Protein AF-Q20245-F1 (afdb_monomer)

InterPro domains:
  IPR002542 T20D4.11-like domain [PF01579] (23-177)

Radius of gyration: 25.66 Å; Cα contacts (8 Å, |Δi|>4): 339; chains: 1; bounding box: 83×61×71 Å

Organism: Caenorhabditis elegans (NCBI:txid6239)

Sequence (343 aa):
MLVYCFIFLLLNSKVNGSSLQNETETIGKCDLLVGQLLSVLTSASDLQGEVNIDSFEKVSSKYTAVTECYGTLKSASAKRLKQLYNWRWEKHYFYAFKMVECFGKIINDQFSGNDSKCDYDITTNNLTKKRETLVSGKLCILSIAKEMCHSAAYSYLKIHYNLLSDTLSIKPENDNCESLHSELIREQCELVEAKIMNFSRKTDDESLSANNTISAESGHLCEVLQQCREDECNFINPEREFEICGVFPSNDTETSGNSTIIELYGALRSPIQVNSEVGTCASIVDEFAFIVSENTISSSPAYEYTLEICKNAVDCYNSLGNETAEEMAKSYLAICDRYQPTG

Secondary structure (DSSP, 8-state):
--------------------SS---SS-TTHHHHHHHHHHHHHHTT--SS--HHHHHHHHHHHHHHHHHHHH--SHHHHHHHHHHHHHHHHHHHHHTTHHHHHHHHHHHHTTGGG-S--S------HHHHHHHHHHTHHHHHHHHHHHS-HHHHHHHHHHHHHHHHHHHSPPTT-TT-SHHHHHHHHHHHHHHHHHHHHHHHHHH---S-HHHHHHHHHHHHHHHHHHHTSTT----HHHHHHHH--PPPS-----TT--HHHHHHHHSPPP---TTT-TTHHHHHHHHHHHHHTTS--HHHHHHHHHHHHHHHHHHHHT-SHHHHHHHHHHHHHHGGGS---

pLDDT: mean 79.62, std 19.1, range [30.23, 98.56]

Foldseek 3Di:
DDDDDDDDDDDDDDDDDDDPDPQAFQAAQLLVLLLQLLLLLLVCLVDPDQQPVVSLVSNVVSLVSSLVLLVVDDDPLSVVSSVLSVQLNVLLVCVNLVNLVLLLQLLVLCVPVVSRQFPQDCLDLQLVSNLVSLVVRVVSSLVSCVVPHDPSNSVCCVVCVVVVSCLQRPDDPPPLCSHPNLVSNQSSLVSLLVSLVVLVVVVVVDPDDPPPVSVVSLQVSLVSNVVSVVDPSHDDDQVSSCVRNVDHDDPDDDPDPDDDNLRSSVVSDDARDDDSNCHPLNRLSSSLVSLSSVVVDPDPVSLVVNLVSLVVSLVSLVVSPDPVSPVSSVSSVVSSVSSDPPD

Nearest PDB structures (foldseek):
  6fel-assembly2_D  TM=2.329E-01  e=3.279E-01  Homo sapiens
  6y40-assembly1_A-2  TM=1.950E-01  e=1.840E+00  Homo sapiens
  4dyu-assembly1_K  TM=2.157E-01  e=7.688E+00  Yersinia pestis KIM10+

Structure (mmCIF, N/CA/C/O backbone):
data_AF-Q20245-F1
#
_entry.id   AF-Q20245-F1
#
loop_
_atom_site.group_PDB
_atom_site.id
_atom_site.type_symbol
_atom_site.label_atom_id
_atom_site.label_alt_id
_atom_site.label_comp_id
_atom_site.label_asym_id
_atom_site.label_entity_id
_atom_site.label_seq_id
_atom_site.pdbx_PDB_ins_code
_atom_site.Cartn_x
_atom_site.Cartn_y
_atom_site.Cartn_z
_atom_site.occupancy
_atom_site.B_iso_or_equiv
_atom_site.auth_seq_id
_atom_site.auth_comp_id
_atom_site.auth_asym_id
_atom_site.auth_atom_id
_atom_site.pdbx_PDB_model_num
ATOM 1 N N . MET A 1 1 ? -49.667 -41.955 32.687 1.00 36.75 1 MET A N 1
ATOM 2 C CA . MET A 1 1 ? -48.401 -41.643 31.988 1.00 36.75 1 MET A CA 1
ATOM 3 C C . MET A 1 1 ? -48.592 -40.273 31.355 1.00 36.75 1 MET A C 1
ATOM 5 O O . MET A 1 1 ? -49.374 -40.187 30.425 1.00 36.75 1 MET A O 1
ATOM 9 N N . LEU A 1 2 ? -48.311 -39.196 32.104 1.00 36.12 2 LEU A N 1
ATOM 10 C CA . LEU A 1 2 ? -47.051 -38.412 32.082 1.00 36.12 2 LEU A CA 1
ATOM 11 C C . LEU A 1 2 ? -46.881 -37.748 30.693 1.00 36.12 2 LEU A C 1
ATOM 13 O O . LEU A 1 2 ? -46.827 -38.480 29.720 1.00 36.12 2 LEU A O 1
ATOM 17 N N . VAL A 1 3 ? -46.790 -36.427 30.489 1.00 39.69 3 VAL A N 1
ATOM 18 C CA . VAL A 1 3 ? -46.276 -35.341 31.341 1.00 39.69 3 VAL A CA 1
ATOM 19 C C . VAL A 1 3 ? -46.552 -33.983 30.638 1.00 39.69 3 VAL A C 1
ATOM 21 O O . VAL A 1 3 ? -46.286 -33.865 29.451 1.00 39.69 3 VAL A O 1
ATOM 24 N N . TYR A 1 4 ? -47.067 -33.012 31.415 1.00 36.53 4 TYR A N 1
ATOM 25 C CA . TYR A 1 4 ? -46.883 -31.537 31.377 1.00 36.53 4 TYR A CA 1
ATOM 26 C C . TYR A 1 4 ? -47.448 -30.698 30.196 1.00 36.53 4 TYR A C 1
ATOM 28 O O . TYR A 1 4 ? -47.049 -30.899 29.059 1.00 36.53 4 TYR A O 1
ATOM 36 N N . CYS A 1 5 ? -48.420 -29.767 30.334 1.00 41.69 5 CYS A N 1
ATOM 37 C CA . CYS A 1 5 ? -48.616 -28.608 31.254 1.00 41.69 5 CYS A CA 1
ATOM 38 C C . CYS A 1 5 ? -47.461 -27.585 31.189 1.00 41.69 5 CYS A C 1
ATOM 40 O O . CYS A 1 5 ? -46.321 -27.986 31.338 1.00 41.69 5 CYS A O 1
ATOM 42 N N . PHE A 1 6 ? -47.614 -26.262 31.070 1.00 39.12 6 PHE A N 1
ATOM 43 C CA . PHE A 1 6 ? -48.750 -25.336 31.115 1.00 39.12 6 PHE A CA 1
ATOM 44 C C . PHE A 1 6 ? -48.241 -23.975 30.575 1.00 39.12 6 PHE A C 1
ATOM 46 O O . PHE A 1 6 ? -47.090 -23.610 30.800 1.00 39.12 6 PHE A O 1
ATOM 53 N N . ILE A 1 7 ? -49.111 -23.214 29.915 1.00 39.94 7 ILE A N 1
ATOM 54 C CA . ILE A 1 7 ? -48.958 -21.784 29.600 1.00 39.94 7 ILE A CA 1
ATOM 55 C C . ILE A 1 7 ? -49.273 -20.970 30.868 1.00 39.94 7 ILE A C 1
ATOM 57 O O . ILE A 1 7 ? -50.362 -21.134 31.401 1.00 39.94 7 ILE A O 1
ATOM 61 N N . PHE A 1 8 ? -48.400 -20.063 31.319 1.00 40.06 8 PHE A N 1
ATOM 62 C CA . PHE A 1 8 ? -48.739 -18.949 32.232 1.00 40.06 8 PHE A CA 1
ATOM 63 C C . PHE A 1 8 ? -47.779 -17.783 31.924 1.00 40.06 8 PHE A C 1
ATOM 65 O O . PHE A 1 8 ? -46.573 -17.917 32.080 1.00 40.06 8 PHE A O 1
ATOM 72 N N . LEU A 1 9 ? -48.227 -16.750 31.205 1.00 39.56 9 LEU A N 1
ATOM 73 C CA . LEU A 1 9 ? -48.860 -15.526 31.728 1.00 39.56 9 LEU A CA 1
ATOM 74 C C . LEU A 1 9 ? -47.900 -14.612 32.510 1.00 39.56 9 LEU A C 1
ATOM 76 O O . LEU A 1 9 ? -47.579 -14.851 33.668 1.00 39.56 9 LEU A O 1
ATOM 80 N N . LEU A 1 10 ? -47.524 -13.528 31.822 1.00 33.09 10 LEU A N 1
ATOM 81 C CA . LEU A 1 10 ? -47.349 -12.151 32.298 1.00 33.09 10 LEU A CA 1
ATOM 82 C C . LEU A 1 10 ? -47.694 -11.922 33.777 1.00 33.09 10 LEU A C 1
ATOM 84 O O . LEU A 1 10 ? -48.859 -12.061 34.133 1.00 33.09 10 LEU A O 1
ATOM 88 N N . LEU A 1 11 ? -46.743 -11.425 34.577 1.00 38.41 11 LEU A N 1
ATOM 89 C CA . LEU A 1 11 ? -47.012 -10.572 35.742 1.00 38.41 11 LEU A CA 1
ATOM 90 C C . LEU A 1 11 ? -45.741 -9.811 36.170 1.00 38.41 11 LEU A C 1
ATOM 92 O O . LEU A 1 11 ? -44.759 -10.386 36.619 1.00 38.41 11 LEU A O 1
ATOM 96 N N . ASN A 1 12 ? -45.820 -8.493 35.996 1.00 36.75 12 ASN A N 1
ATOM 97 C CA . ASN A 1 12 ? -45.100 -7.401 36.653 1.00 36.75 12 ASN A CA 1
ATOM 98 C C . ASN A 1 12 ? -44.078 -7.739 37.759 1.00 36.75 12 ASN A C 1
ATOM 100 O O . ASN A 1 12 ? -44.453 -8.146 38.857 1.00 36.75 12 ASN A O 1
ATOM 104 N N . SER A 1 13 ? -42.842 -7.279 37.563 1.00 39.38 13 SER A N 1
ATOM 105 C CA . SER A 1 13 ? -41.979 -6.807 38.651 1.00 39.38 13 SER A CA 1
ATOM 106 C C . SER A 1 13 ? -41.427 -5.420 38.310 1.00 39.38 13 SER A C 1
ATOM 108 O O . SER A 1 13 ? -40.468 -5.274 37.556 1.00 39.38 13 SER A O 1
ATOM 110 N N . LYS A 1 14 ? -42.063 -4.387 38.878 1.00 35.19 14 LYS A N 1
ATOM 111 C CA . LYS A 1 14 ? -41.479 -3.054 39.068 1.00 35.19 14 LYS A CA 1
ATOM 112 C C . LYS A 1 14 ? -40.276 -3.189 40.004 1.00 35.19 14 LYS A C 1
ATOM 114 O O . LYS A 1 14 ? -40.463 -3.551 41.163 1.00 35.19 14 LYS A O 1
ATOM 119 N N . VAL A 1 15 ? -39.092 -2.812 39.537 1.00 42.22 15 VAL A N 1
ATOM 120 C CA . VAL A 1 15 ? -37.948 -2.460 40.386 1.00 42.22 15 VAL A CA 1
ATOM 121 C C . VAL A 1 15 ? -37.546 -1.034 40.016 1.00 42.22 15 VAL A C 1
ATOM 123 O O . VAL A 1 15 ? -37.009 -0.780 38.944 1.00 42.22 15 VAL A O 1
ATOM 126 N N . ASN A 1 16 ? -37.893 -0.091 40.895 1.00 34.00 16 ASN A N 1
ATOM 127 C CA . ASN A 1 16 ? -37.326 1.255 40.920 1.00 34.00 16 ASN A CA 1
ATOM 128 C C . ASN A 1 16 ? -35.920 1.157 41.523 1.00 34.00 16 ASN A C 1
ATOM 130 O O . ASN A 1 16 ? -35.782 0.643 42.631 1.00 34.00 16 ASN A O 1
ATOM 134 N N . GLY A 1 17 ? -34.911 1.691 40.837 1.00 33.25 17 GLY A N 1
ATOM 135 C CA . GLY A 1 17 ? -33.548 1.756 41.365 1.00 33.25 17 GLY A CA 1
ATOM 136 C C . GLY A 1 17 ? -32.534 2.258 40.342 1.00 33.25 17 GLY A C 1
ATOM 137 O O . GLY A 1 17 ? -31.829 1.467 39.741 1.00 33.25 17 GLY A O 1
ATOM 138 N N . SER A 1 18 ? -32.516 3.574 40.125 1.00 30.23 18 SER A N 1
ATOM 139 C CA . SER A 1 18 ? -31.313 4.399 39.900 1.00 30.23 18 SER A CA 1
ATOM 140 C C . SER A 1 18 ? -30.038 3.733 39.330 1.00 30.23 18 SER A C 1
ATOM 142 O O . SER A 1 18 ? -29.235 3.233 40.108 1.00 30.23 18 SER A O 1
ATOM 144 N N . SER A 1 19 ? -29.810 3.857 38.014 1.00 31.28 19 SER A N 1
ATOM 145 C CA . SER A 1 19 ? -28.568 4.360 37.364 1.00 31.28 19 SER A CA 1
ATOM 146 C C . SER A 1 19 ? -28.536 3.972 35.874 1.00 31.28 19 SER A C 1
ATOM 148 O O . SER A 1 19 ? -27.718 3.171 35.438 1.00 31.28 19 SER A O 1
ATOM 150 N N . LEU A 1 20 ? -29.450 4.517 35.070 1.00 33.00 20 LEU A N 1
ATOM 151 C CA . LEU A 1 20 ? -29.563 4.194 33.644 1.00 33.00 20 LEU A CA 1
ATOM 152 C C . LEU A 1 20 ? -29.057 5.365 32.782 1.00 33.00 20 LEU A C 1
ATOM 154 O O . LEU A 1 20 ? -29.854 5.974 32.081 1.00 33.00 20 LEU A O 1
ATOM 158 N N . GLN A 1 21 ? -27.776 5.751 32.903 1.00 34.47 21 GLN A N 1
ATOM 159 C CA . GLN A 1 21 ? -27.163 6.801 32.055 1.00 34.47 21 GLN A CA 1
ATOM 160 C C . GLN A 1 21 ? -25.646 6.652 31.762 1.00 34.47 21 GLN A C 1
ATOM 162 O O . GLN A 1 21 ? -25.072 7.597 31.242 1.00 34.47 21 GLN A O 1
ATOM 167 N N . ASN A 1 22 ? -24.983 5.509 32.014 1.00 33.88 22 ASN A N 1
ATOM 168 C CA . ASN A 1 22 ? -23.519 5.384 31.796 1.00 33.88 22 ASN A CA 1
ATOM 169 C C . ASN A 1 22 ? -23.037 4.129 31.024 1.00 33.88 22 ASN A C 1
ATOM 171 O O . ASN A 1 22 ? -21.850 3.825 31.057 1.00 33.88 22 ASN A O 1
ATOM 175 N N . GLU A 1 23 ? -23.907 3.418 30.299 1.00 41.50 23 GLU A N 1
ATOM 176 C CA . GLU A 1 23 ? -23.545 2.185 29.554 1.00 41.50 23 GLU A CA 1
ATOM 177 C C . GLU A 1 23 ? -23.498 2.346 28.020 1.00 41.50 23 GLU A C 1
ATOM 179 O O . GLU A 1 23 ? -23.392 1.370 27.284 1.00 41.50 23 GLU A O 1
ATOM 184 N N . THR A 1 24 ? -23.590 3.568 27.496 1.00 45.69 24 THR A N 1
ATOM 185 C CA . THR A 1 24 ? -23.945 3.783 26.085 1.00 45.69 24 THR A CA 1
ATOM 186 C C . THR A 1 24 ? -22.817 4.404 25.258 1.00 45.69 24 THR A C 1
ATOM 188 O O . THR A 1 24 ? -22.475 5.563 25.473 1.00 45.69 24 THR A O 1
ATOM 191 N N . GLU A 1 25 ? -22.356 3.636 24.260 1.00 59.00 25 GLU A N 1
ATOM 192 C CA . GLU A 1 25 ? -21.437 3.958 23.142 1.00 59.00 25 GLU A CA 1
ATOM 193 C C . GLU A 1 25 ? -19.938 3.620 23.336 1.00 59.00 25 GLU A C 1
ATOM 195 O O . GLU A 1 25 ? -19.069 4.473 23.176 1.00 59.00 25 GLU A O 1
ATOM 200 N N . THR A 1 26 ? -19.611 2.348 23.613 1.00 84.62 26 THR A N 1
ATOM 201 C CA . THR A 1 26 ? -18.236 1.815 23.448 1.00 84.62 26 THR A CA 1
ATOM 202 C C . THR A 1 26 ? -17.970 1.223 22.058 1.00 84.62 26 THR A C 1
ATOM 204 O O . THR A 1 26 ? -16.842 1.275 21.569 1.00 84.62 26 THR A O 1
ATOM 207 N N . ILE A 1 27 ? -19.002 0.678 21.408 1.00 90.19 27 ILE A N 1
ATOM 208 C CA . ILE A 1 27 ? -18.926 0.090 20.064 1.00 90.19 27 ILE A CA 1
ATOM 209 C C . ILE A 1 27 ? -19.254 1.153 19.020 1.00 90.19 27 ILE A C 1
ATOM 211 O O . ILE A 1 27 ? -20.208 1.917 19.184 1.00 90.19 27 ILE A O 1
ATOM 215 N N . GLY A 1 28 ? -18.482 1.183 17.937 1.00 93.12 28 GLY A N 1
ATOM 216 C CA . GLY A 1 28 ? -18.694 2.111 16.839 1.00 93.12 28 GLY A CA 1
ATOM 217 C C . GLY A 1 28 ? -19.949 1.790 16.042 1.00 93.12 28 GLY A C 1
ATOM 218 O O . GLY A 1 28 ? -20.319 0.633 15.841 1.00 93.12 28 GLY A O 1
ATOM 219 N N . LYS A 1 29 ? -20.598 2.828 15.511 1.00 95.06 29 LYS A N 1
ATOM 220 C CA . LYS A 1 29 ? -21.862 2.694 14.762 1.00 95.06 29 LYS A CA 1
ATOM 221 C C . LYS A 1 29 ? -21.721 1.877 13.475 1.00 95.06 29 LYS A C 1
ATOM 223 O O . LYS A 1 29 ? -22.716 1.358 12.979 1.00 95.06 29 LYS A O 1
ATOM 228 N N . CYS A 1 30 ? -20.500 1.757 12.952 1.00 96.62 30 CYS A N 1
ATOM 229 C CA . CYS A 1 30 ? -20.192 1.041 11.714 1.00 96.62 30 CYS A CA 1
ATOM 230 C C . CYS A 1 30 ? -19.363 -0.236 11.932 1.00 96.62 30 CYS A C 1
ATOM 232 O O . CYS A 1 30 ? -19.062 -0.925 10.957 1.00 96.62 30 CYS A O 1
ATOM 234 N N . ASP A 1 31 ? -19.024 -0.583 13.178 1.00 94.50 31 ASP A N 1
ATOM 235 C CA . ASP A 1 31 ? -18.095 -1.674 13.503 1.00 94.50 31 ASP A CA 1
ATOM 236 C C . ASP A 1 31 ? -18.555 -3.018 12.932 1.00 94.50 31 ASP A C 1
ATOM 238 O O . ASP A 1 31 ? -17.761 -3.754 12.345 1.00 94.50 31 ASP A O 1
ATOM 242 N N . LEU A 1 32 ? -19.854 -3.319 13.031 1.00 93.69 32 LEU A N 1
ATOM 243 C CA . LEU A 1 32 ? -20.425 -4.555 12.491 1.00 93.69 32 LEU A CA 1
ATOM 244 C C . LEU A 1 32 ? -20.241 -4.656 10.968 1.00 93.69 32 LEU A C 1
ATOM 246 O O . LEU A 1 32 ? -19.950 -5.730 10.444 1.00 93.69 32 LEU A O 1
ATOM 250 N N . LEU A 1 33 ? -20.393 -3.542 10.245 1.00 96.62 33 LEU A N 1
ATOM 251 C CA . LEU A 1 33 ? -20.208 -3.508 8.792 1.00 96.62 33 LEU A CA 1
ATOM 252 C C . LEU A 1 33 ? -18.736 -3.686 8.420 1.00 96.62 33 LEU A C 1
ATOM 254 O O . LEU A 1 33 ? -18.436 -4.401 7.464 1.00 96.62 33 LEU A O 1
ATOM 258 N N . VAL A 1 34 ? -17.826 -3.092 9.197 1.00 95.88 34 VAL A N 1
ATOM 259 C CA . VAL A 1 34 ? -16.382 -3.284 9.019 1.00 9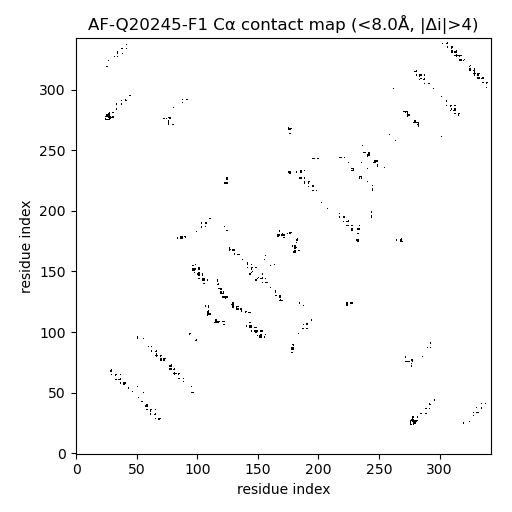5.88 34 VAL A CA 1
ATOM 260 C C . VAL A 1 34 ? -15.994 -4.743 9.262 1.00 95.88 34 VAL A C 1
ATOM 262 O O . VAL A 1 34 ? -15.327 -5.338 8.421 1.00 95.88 34 VAL A O 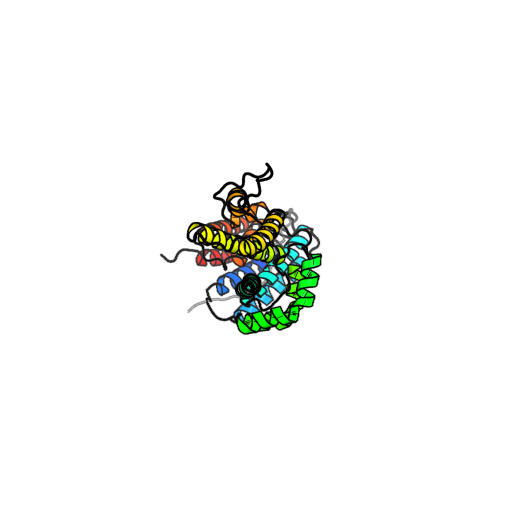1
ATOM 265 N N . GLY A 1 35 ? -16.484 -5.366 10.337 1.00 93.56 35 GLY A N 1
ATOM 266 C CA . GLY A 1 35 ? -16.242 -6.789 10.600 1.00 93.56 35 GLY A CA 1
ATOM 267 C C . GLY A 1 35 ? -16.737 -7.692 9.461 1.00 93.56 35 GLY A C 1
ATOM 268 O O . GLY A 1 35 ? -16.037 -8.611 9.035 1.00 93.56 35 GLY A O 1
ATOM 269 N N . GLN A 1 36 ? -17.911 -7.391 8.893 1.00 94.06 36 GLN A N 1
ATOM 270 C CA . GLN A 1 36 ? -18.427 -8.106 7.719 1.00 94.06 36 GLN A CA 1
ATOM 271 C C . GLN A 1 36 ? -17.558 -7.908 6.473 1.00 94.06 36 GLN A C 1
ATOM 273 O O . GLN A 1 36 ? -17.351 -8.866 5.729 1.00 94.06 36 GLN A O 1
ATOM 278 N N . LEU A 1 37 ? -17.058 -6.693 6.230 1.00 93.75 37 LEU A N 1
ATOM 279 C CA . LEU A 1 37 ? -16.129 -6.417 5.134 1.00 93.75 37 LEU A CA 1
ATOM 280 C C . LEU A 1 37 ? -14.852 -7.255 5.280 1.00 93.75 37 LEU A C 1
ATOM 282 O O . LEU A 1 37 ? -14.473 -7.946 4.337 1.00 93.75 37 LEU A O 1
ATOM 286 N N . LEU A 1 38 ? -14.241 -7.264 6.466 1.00 91.62 38 LEU A N 1
ATOM 287 C CA . LEU A 1 38 ? -13.023 -8.036 6.734 1.00 91.62 38 LEU A CA 1
ATOM 288 C C . LEU A 1 38 ? -13.243 -9.537 6.572 1.00 91.62 38 LEU A C 1
ATOM 290 O O . LEU A 1 38 ? -12.418 -10.227 5.975 1.00 91.62 38 LEU A O 1
ATOM 294 N N . SER A 1 39 ? -14.389 -10.051 7.015 1.00 89.56 39 SER A N 1
ATOM 295 C CA . SER A 1 39 ? -14.744 -11.454 6.800 1.00 89.56 39 SER A CA 1
ATOM 296 C C . SER A 1 39 ? -14.805 -11.820 5.310 1.00 89.56 39 SER A C 1
ATOM 298 O O . SER A 1 39 ? -14.332 -12.890 4.917 1.00 89.56 39 SER A O 1
ATOM 300 N N . VAL A 1 40 ? -15.344 -10.938 4.460 1.00 88.94 40 VAL A N 1
ATOM 301 C CA . VAL A 1 40 ? -15.403 -11.173 3.008 1.00 88.94 40 VAL A CA 1
ATOM 302 C C . VAL A 1 40 ? -14.018 -11.052 2.372 1.00 88.94 40 VAL A C 1
ATOM 304 O O . VAL A 1 40 ? -13.646 -11.943 1.612 1.00 88.94 40 VAL A O 1
ATOM 307 N N . LEU A 1 41 ? -13.240 -10.018 2.709 1.00 86.00 41 LEU A N 1
ATOM 308 C CA . LEU A 1 41 ? -11.887 -9.813 2.172 1.00 86.00 41 LEU A CA 1
ATOM 309 C C . LEU A 1 41 ? -10.979 -11.017 2.444 1.00 86.00 41 LEU A C 1
ATOM 311 O O . LEU A 1 41 ? -10.370 -11.556 1.526 1.00 86.00 41 LEU A O 1
ATOM 315 N N . THR A 1 42 ? -10.981 -11.503 3.683 1.00 81.69 42 THR A N 1
ATOM 316 C CA . THR A 1 42 ? -10.174 -12.662 4.098 1.00 81.69 42 THR A CA 1
ATOM 317 C C . THR A 1 42 ? -10.678 -13.995 3.553 1.00 81.69 42 THR A C 1
ATOM 319 O O . THR A 1 42 ? -9.950 -14.974 3.589 1.00 81.69 42 THR A O 1
ATOM 322 N N . SER A 1 43 ? -11.918 -14.064 3.054 1.00 80.00 43 SER A N 1
ATOM 323 C CA . SER A 1 43 ? -12.406 -15.251 2.329 1.00 80.00 43 SER A CA 1
ATOM 324 C C . SER A 1 43 ? -12.046 -15.197 0.841 1.00 80.00 43 SER A C 1
ATOM 326 O O . SER A 1 43 ? -12.016 -16.223 0.170 1.00 80.00 43 SER A O 1
ATOM 328 N N . ALA A 1 44 ? -11.857 -13.993 0.293 1.00 73.06 44 ALA A N 1
ATOM 329 C CA . ALA A 1 44 ? -11.567 -13.785 -1.121 1.00 73.06 44 ALA A CA 1
ATOM 330 C C . ALA A 1 44 ? -10.074 -13.954 -1.441 1.00 73.06 44 ALA A C 1
ATOM 332 O O . ALA A 1 44 ? -9.748 -14.344 -2.560 1.00 73.06 44 ALA A O 1
ATOM 333 N N . SER A 1 45 ? -9.183 -13.708 -0.472 1.00 61.59 45 SER A N 1
ATOM 334 C CA . SER A 1 45 ? -7.727 -13.877 -0.612 1.00 61.59 45 SER A CA 1
ATOM 335 C C . SER A 1 45 ? -7.290 -15.310 -0.938 1.00 61.59 45 SER A C 1
ATOM 337 O O . SER A 1 45 ? -6.216 -15.503 -1.500 1.00 61.59 45 SER A O 1
ATOM 339 N N . ASP A 1 46 ? -8.140 -16.305 -0.677 1.00 52.25 46 ASP A N 1
ATOM 340 C CA . ASP A 1 46 ? -7.883 -17.711 -1.017 1.00 52.25 46 ASP A CA 1
ATOM 341 C C . ASP A 1 46 ? -7.992 -18.000 -2.530 1.00 52.25 46 ASP A C 1
ATOM 343 O O . ASP A 1 46 ? -7.709 -19.106 -2.992 1.00 52.25 46 ASP A O 1
ATOM 347 N N . LEU A 1 47 ? -8.401 -17.012 -3.332 1.00 45.97 47 LEU A N 1
ATOM 348 C CA . LEU A 1 47 ? -8.626 -17.155 -4.767 1.00 45.97 47 LEU A CA 1
ATOM 349 C C . LEU A 1 47 ? -7.452 -16.569 -5.564 1.00 45.97 47 LEU A C 1
ATOM 351 O O . LEU A 1 47 ? -7.538 -15.478 -6.124 1.00 45.97 47 LEU A O 1
ATOM 355 N N . GLN A 1 48 ? -6.353 -17.318 -5.677 1.00 49.16 48 GLN A N 1
ATOM 356 C CA . GLN A 1 48 ? -5.372 -17.068 -6.738 1.00 49.16 48 GLN A CA 1
ATOM 357 C C . GLN A 1 48 ? -6.009 -17.423 -8.095 1.00 49.16 48 GLN A C 1
ATOM 359 O O . GLN A 1 48 ? -6.220 -18.597 -8.395 1.00 49.16 48 GLN A O 1
ATOM 364 N N . GLY A 1 49 ? -6.349 -16.429 -8.924 1.00 55.69 49 GLY A N 1
ATOM 365 C CA . GLY A 1 49 ? -6.971 -16.693 -10.225 1.00 55.69 49 GLY A CA 1
ATOM 366 C C . GLY A 1 49 ? -7.577 -15.479 -10.928 1.00 55.69 49 GLY A C 1
ATOM 367 O O . GLY A 1 49 ? -7.382 -14.336 -10.525 1.00 55.69 49 GLY A O 1
ATOM 368 N N . GLU A 1 50 ? -8.282 -15.732 -12.037 1.00 58.06 50 GLU A N 1
ATOM 369 C CA . GLU A 1 50 ? -9.139 -14.736 -12.694 1.00 58.06 50 GLU A CA 1
ATOM 370 C C . GLU A 1 50 ? -10.110 -14.089 -11.698 1.00 58.06 50 GLU A C 1
ATOM 372 O O . GLU A 1 50 ? -10.521 -14.712 -10.720 1.00 58.06 50 GLU A O 1
ATOM 377 N N . VAL A 1 51 ? -10.488 -12.837 -11.973 1.00 62.16 51 VAL A N 1
ATOM 378 C CA . VAL A 1 51 ? -11.433 -12.067 -11.156 1.00 62.16 51 VAL A CA 1
ATOM 379 C C . VAL A 1 51 ? -12.712 -12.872 -10.969 1.00 62.16 51 VAL A C 1
ATOM 381 O O . VAL A 1 51 ? -13.508 -13.012 -11.898 1.00 62.16 51 VAL A O 1
ATOM 384 N N . ASN A 1 52 ? -12.924 -13.398 -9.766 1.00 72.56 52 ASN A N 1
ATOM 385 C CA . ASN A 1 52 ? -14.194 -14.008 -9.422 1.00 72.56 52 ASN A CA 1
ATOM 386 C C . ASN A 1 52 ? -15.216 -12.878 -9.240 1.00 72.56 52 ASN A C 1
ATOM 388 O O . ASN A 1 52 ? -15.194 -12.178 -8.226 1.00 72.56 52 ASN A O 1
ATOM 392 N N . ILE A 1 53 ? -16.075 -12.688 -10.246 1.00 74.19 53 ILE A N 1
ATOM 393 C CA . ILE A 1 53 ? -17.086 -11.621 -10.281 1.00 74.19 53 ILE A CA 1
ATOM 394 C C . ILE A 1 53 ? -17.972 -11.669 -9.028 1.00 74.19 53 ILE A C 1
ATOM 396 O O . ILE A 1 53 ? -18.183 -10.632 -8.407 1.00 74.19 53 ILE A O 1
ATOM 400 N N . ASP A 1 54 ? -18.398 -12.858 -8.590 1.00 75.69 54 ASP A N 1
ATOM 401 C CA . ASP A 1 54 ? -19.245 -13.008 -7.400 1.00 75.69 54 ASP A CA 1
ATOM 402 C C . ASP A 1 54 ? -18.519 -12.558 -6.122 1.00 75.69 54 ASP A C 1
ATOM 404 O O . ASP A 1 54 ? -19.118 -11.949 -5.232 1.00 75.69 54 ASP A O 1
ATOM 408 N N . SER A 1 55 ? -17.220 -12.853 -6.008 1.00 81.06 55 SER A N 1
ATOM 409 C CA . SER A 1 55 ? -16.397 -12.377 -4.889 1.00 81.06 55 SER A CA 1
ATOM 410 C C . SER A 1 55 ? -16.215 -10.861 -4.946 1.00 81.06 55 SER A C 1
ATOM 412 O O . SER A 1 55 ? -16.343 -10.192 -3.921 1.00 81.06 55 SER A O 1
ATOM 414 N N . PHE A 1 56 ? -15.984 -10.311 -6.139 1.00 85.19 56 PHE A N 1
ATOM 415 C CA . PHE A 1 56 ? -15.814 -8.876 -6.345 1.00 85.19 56 PHE A CA 1
ATOM 416 C C . PHE A 1 56 ? -17.084 -8.086 -5.997 1.00 85.19 56 PHE A C 1
ATOM 418 O O . PHE A 1 56 ? -17.008 -7.101 -5.265 1.00 85.19 56 PHE A O 1
ATOM 425 N N . GLU A 1 57 ? -18.262 -8.534 -6.441 1.00 89.50 57 GLU A N 1
ATOM 426 C CA . GLU A 1 57 ? -19.544 -7.895 -6.114 1.00 89.50 57 GLU A CA 1
ATOM 427 C C . GLU A 1 57 ? -19.827 -7.917 -4.607 1.00 89.50 57 GLU A C 1
ATOM 429 O O . GLU A 1 57 ? -20.268 -6.915 -4.033 1.00 89.50 57 GLU A O 1
ATOM 434 N N . LYS A 1 58 ? -19.515 -9.032 -3.931 1.00 91.75 58 LYS A N 1
ATOM 435 C CA . LYS A 1 58 ? -19.641 -9.130 -2.471 1.00 91.75 58 LYS A CA 1
ATOM 436 C C . LYS A 1 58 ? -18.735 -8.127 -1.769 1.00 91.75 58 LYS A C 1
ATOM 438 O O . LYS A 1 58 ? -19.228 -7.392 -0.913 1.00 91.75 58 LYS A O 1
ATOM 443 N N . VAL A 1 59 ? -17.454 -8.063 -2.135 1.00 90.81 59 VAL A N 1
ATOM 444 C CA . VAL A 1 59 ? -16.506 -7.095 -1.560 1.00 90.81 59 VAL A CA 1
ATOM 445 C C . VAL A 1 59 ? -16.975 -5.662 -1.823 1.00 90.81 59 VAL A C 1
ATOM 447 O O . VAL A 1 59 ? -17.078 -4.873 -0.884 1.00 90.81 59 VAL A O 1
ATOM 450 N N . SER A 1 60 ? -17.358 -5.354 -3.066 1.00 93.25 60 SER A N 1
ATOM 451 C CA . SER A 1 60 ? -17.874 -4.043 -3.473 1.00 93.25 60 SER A CA 1
ATOM 452 C C . SER A 1 60 ? -19.058 -3.606 -2.610 1.00 93.25 60 SER A C 1
ATOM 454 O O . SER A 1 60 ? -19.025 -2.537 -2.003 1.00 93.25 60 SER A O 1
ATOM 456 N N . SER A 1 61 ? -20.058 -4.481 -2.450 1.00 95.69 61 SER A N 1
ATOM 457 C CA . SER A 1 61 ? -21.245 -4.193 -1.640 1.00 95.69 61 SER A CA 1
ATOM 458 C C . SER A 1 61 ? -20.909 -3.878 -0.177 1.00 95.69 61 SER A C 1
ATOM 460 O O . SER A 1 61 ? -21.554 -3.028 0.441 1.00 95.69 61 SER A O 1
ATOM 462 N N . LYS A 1 62 ? -19.877 -4.525 0.386 1.00 96.06 62 LYS A N 1
ATOM 463 C CA . LYS A 1 62 ? -19.441 -4.294 1.768 1.00 96.06 62 LYS A CA 1
ATOM 464 C C . LYS A 1 62 ? -18.679 -2.984 1.922 1.00 96.06 62 LYS A C 1
ATOM 466 O O . LYS A 1 62 ? -18.959 -2.260 2.875 1.00 96.06 62 LYS A O 1
ATOM 471 N N . TYR A 1 63 ? -17.802 -2.628 0.982 1.00 96.31 63 TYR A N 1
ATOM 472 C CA . TYR A 1 63 ? -17.181 -1.300 0.977 1.00 96.31 63 TYR A CA 1
ATOM 473 C C . TYR A 1 63 ? -18.227 -0.187 0.848 1.00 96.31 63 TYR A C 1
ATOM 475 O O . TYR A 1 63 ? -18.170 0.788 1.601 1.00 96.31 63 TYR A O 1
ATOM 483 N N . THR A 1 64 ? -19.221 -0.335 -0.036 1.00 97.19 64 THR A N 1
ATOM 484 C CA . THR A 1 64 ? -20.324 0.632 -0.161 1.00 97.19 64 THR A CA 1
ATOM 485 C C . THR A 1 64 ? -21.075 0.793 1.159 1.00 97.19 64 THR A C 1
ATOM 487 O O . THR A 1 64 ? -21.219 1.910 1.641 1.00 97.19 64 THR A O 1
ATOM 490 N N . ALA A 1 65 ? -21.461 -0.305 1.815 1.00 98.19 65 ALA A N 1
ATOM 491 C CA . ALA A 1 65 ? -22.163 -0.231 3.096 1.00 98.19 65 ALA A CA 1
ATOM 492 C C . ALA A 1 65 ? -21.339 0.478 4.193 1.00 98.19 65 ALA A C 1
ATOM 494 O O . ALA A 1 65 ? -21.870 1.307 4.933 1.00 98.19 65 ALA A O 1
ATOM 495 N N . VAL A 1 66 ? -20.036 0.186 4.293 1.00 97.94 66 VAL A N 1
ATOM 496 C CA . VAL A 1 66 ? -19.137 0.824 5.273 1.00 97.94 66 VAL A CA 1
ATOM 497 C C . VAL A 1 66 ? -18.982 2.324 4.998 1.00 97.94 66 VAL A C 1
ATOM 499 O O . VAL A 1 66 ? -19.102 3.144 5.912 1.00 97.94 66 VAL A O 1
ATOM 502 N N . THR A 1 67 ? -18.743 2.702 3.743 1.00 97.81 67 THR A N 1
ATOM 503 C CA . THR A 1 67 ? -18.530 4.103 3.339 1.00 97.81 67 THR A CA 1
ATOM 504 C C . THR A 1 67 ? -19.805 4.941 3.450 1.00 97.81 67 THR A C 1
ATOM 506 O O . THR A 1 67 ? -19.747 6.103 3.868 1.00 97.81 67 THR A O 1
ATOM 509 N N . GLU A 1 68 ? -20.968 4.359 3.152 1.00 98.25 68 GLU A N 1
ATOM 510 C CA . GLU A 1 68 ? -22.274 4.969 3.403 1.00 98.25 68 GLU A CA 1
ATOM 511 C C . GLU A 1 68 ? -22.510 5.169 4.899 1.00 98.25 68 GLU A C 1
ATOM 513 O O . GLU A 1 68 ? -22.859 6.279 5.302 1.00 98.25 68 GLU A O 1
ATOM 518 N N . CYS A 1 69 ? -22.236 4.153 5.728 1.00 98.56 69 CYS A N 1
ATOM 519 C CA . CYS A 1 69 ? -22.391 4.239 7.180 1.00 98.56 69 CYS A CA 1
ATOM 520 C C . CYS A 1 69 ? -21.588 5.405 7.764 1.00 98.56 69 CYS A C 1
ATOM 522 O O . CYS A 1 69 ? -22.174 6.319 8.350 1.00 98.56 69 CYS A O 1
ATOM 524 N N . TYR A 1 70 ? -20.274 5.455 7.519 1.00 97.94 70 TYR A N 1
ATOM 525 C CA . TYR A 1 70 ? -19.443 6.570 7.981 1.00 97.94 70 TYR A CA 1
ATOM 526 C C . TYR A 1 70 ? -19.860 7.914 7.368 1.00 97.94 70 TYR A C 1
ATOM 528 O O . TYR A 1 70 ? -19.710 8.956 8.002 1.00 97.94 70 TYR A O 1
ATOM 536 N N . GLY A 1 71 ? -20.442 7.908 6.165 1.00 97.56 71 GLY A N 1
ATOM 537 C CA . GLY A 1 71 ? -21.010 9.092 5.523 1.00 97.56 71 GLY A CA 1
ATOM 538 C C . GLY A 1 71 ? -22.227 9.695 6.222 1.00 97.56 71 GLY A C 1
ATOM 539 O O . GLY A 1 71 ? -22.507 10.871 5.992 1.00 97.56 71 GLY A O 1
ATOM 540 N N . THR A 1 72 ? -22.923 8.935 7.070 1.00 97.81 72 THR A N 1
ATOM 541 C CA . THR A 1 72 ? -24.050 9.441 7.875 1.00 97.81 72 THR A CA 1
ATOM 542 C C . THR A 1 72 ? -23.612 10.124 9.175 1.00 97.81 72 THR A C 1
ATOM 544 O O . THR A 1 72 ? -24.393 10.858 9.786 1.00 97.81 72 THR A O 1
ATOM 547 N N . LEU A 1 73 ? -22.365 9.901 9.592 1.00 97.06 73 LEU A N 1
ATOM 548 C CA . LEU A 1 73 ? -21.798 10.377 10.850 1.00 97.06 73 LEU A CA 1
ATOM 549 C C . LEU A 1 73 ? -21.117 11.742 10.667 1.00 97.06 73 LEU A C 1
ATOM 551 O O . LEU A 1 73 ? -20.781 12.148 9.551 1.00 97.06 73 LEU A O 1
ATOM 555 N N . LYS A 1 74 ? -20.941 12.500 11.758 1.00 95.38 74 LYS A N 1
ATOM 556 C CA . LYS A 1 74 ? -20.524 13.915 11.674 1.00 95.38 74 LYS A CA 1
ATOM 557 C C . LYS A 1 74 ? -19.104 14.176 12.165 1.00 95.38 74 LYS A C 1
ATOM 559 O O . LYS A 1 74 ? -18.533 15.205 11.783 1.00 95.38 74 LYS A O 1
ATOM 564 N N . SER A 1 75 ? -18.542 13.295 12.990 1.00 95.12 75 SER A N 1
ATOM 565 C CA . SER A 1 75 ? -17.213 13.468 13.579 1.00 95.12 75 SER A CA 1
ATOM 566 C C . SER A 1 75 ? -16.101 13.510 12.528 1.00 95.12 75 SER A C 1
ATOM 568 O O . SER A 1 75 ? -16.207 12.945 11.438 1.00 95.12 75 SER A O 1
ATOM 570 N N . ALA A 1 76 ? -14.999 14.186 12.868 1.00 94.56 76 ALA A N 1
ATOM 571 C CA . ALA A 1 76 ? -13.803 14.218 12.027 1.00 94.56 76 ALA A CA 1
ATOM 572 C C . ALA A 1 76 ? -13.257 12.802 11.771 1.00 94.56 76 ALA A C 1
ATOM 574 O O . ALA A 1 76 ? -12.912 12.475 10.639 1.00 94.56 76 ALA A O 1
ATOM 575 N N . SER A 1 77 ? -13.275 11.940 12.790 1.00 94.38 77 SER A N 1
ATOM 576 C CA . SER A 1 77 ? -12.843 10.544 12.695 1.00 94.38 77 SER A CA 1
ATOM 577 C C . SER A 1 77 ? -13.702 9.730 11.734 1.00 94.38 77 SER A C 1
ATOM 579 O O . SER A 1 77 ? -13.159 8.996 10.917 1.00 94.38 77 SER A O 1
ATOM 581 N N . ALA A 1 78 ? -15.029 9.895 11.760 1.00 96.25 78 ALA A N 1
ATOM 582 C CA . ALA A 1 78 ? -15.898 9.208 10.809 1.00 96.25 78 ALA A CA 1
ATOM 583 C C . ALA A 1 78 ? -15.671 9.689 9.368 1.00 96.25 78 ALA A C 1
ATOM 585 O O . ALA A 1 78 ? -15.613 8.876 8.447 1.00 96.25 78 ALA A O 1
ATOM 586 N N . LYS A 1 79 ? -15.464 10.998 9.159 1.00 95.50 79 LYS A N 1
ATOM 587 C CA . LYS A 1 79 ? -15.089 11.538 7.840 1.00 95.50 79 LYS A CA 1
ATOM 588 C C . LYS A 1 79 ? -13.757 10.967 7.353 1.00 95.50 79 LYS A C 1
ATOM 590 O O . LYS A 1 79 ? -13.659 10.602 6.183 1.00 95.50 79 LYS A O 1
ATOM 595 N N . ARG A 1 80 ? -12.766 10.849 8.246 1.00 94.56 80 ARG A N 1
ATOM 596 C CA . ARG A 1 80 ? -11.473 10.225 7.941 1.00 94.56 80 ARG A CA 1
ATOM 597 C C . ARG A 1 80 ? -11.646 8.757 7.563 1.00 94.56 80 ARG A C 1
ATOM 599 O O . ARG A 1 80 ? -11.195 8.366 6.495 1.00 94.56 80 ARG A O 1
ATOM 606 N N . LEU A 1 81 ? -12.357 7.971 8.372 1.00 95.69 81 LEU A N 1
ATOM 607 C CA . LEU A 1 81 ? -12.625 6.559 8.085 1.00 95.69 81 LEU A CA 1
ATOM 608 C C . LEU A 1 81 ? -13.352 6.387 6.749 1.00 95.69 81 LEU A C 1
ATOM 610 O O . LEU A 1 81 ? -12.936 5.570 5.936 1.00 95.69 81 LEU A O 1
ATOM 614 N N . LYS A 1 82 ? -14.369 7.205 6.450 1.00 96.62 82 LYS A N 1
ATOM 615 C CA . LYS A 1 82 ? -15.028 7.188 5.135 1.00 96.62 82 LYS A CA 1
ATOM 616 C C . LYS A 1 82 ? -14.023 7.341 3.988 1.00 96.62 82 LYS A C 1
ATOM 618 O O . LYS A 1 82 ? -14.087 6.588 3.022 1.00 96.62 82 LYS A O 1
ATOM 623 N N . GLN A 1 83 ? -13.119 8.314 4.092 1.00 95.25 83 GLN A N 1
ATOM 624 C CA . GLN A 1 83 ? -12.088 8.559 3.083 1.00 95.25 83 GLN A CA 1
ATOM 625 C C . GLN A 1 83 ? -11.134 7.364 2.952 1.00 95.25 83 GLN A C 1
ATOM 627 O O . GLN A 1 83 ? -10.879 6.920 1.838 1.00 95.25 83 GLN A O 1
ATOM 632 N N . LEU A 1 84 ? -10.683 6.797 4.073 1.00 94.38 84 LEU A N 1
ATOM 633 C CA . LEU A 1 84 ? -9.816 5.617 4.086 1.00 94.38 84 LEU A CA 1
ATOM 634 C C . LEU A 1 84 ? -10.460 4.407 3.414 1.00 94.38 84 LEU A C 1
ATOM 636 O O . LEU A 1 84 ? -9.837 3.754 2.583 1.00 94.38 84 LEU A O 1
ATOM 640 N N . TYR A 1 85 ? -11.724 4.118 3.726 1.00 95.50 85 TYR A N 1
ATOM 641 C CA . TYR A 1 85 ? -12.437 3.010 3.092 1.00 95.50 85 TYR A CA 1
ATOM 642 C C . TYR A 1 85 ? -12.711 3.258 1.604 1.00 95.50 85 TYR A C 1
ATOM 644 O O . TYR A 1 85 ? -12.686 2.298 0.837 1.00 95.50 85 TYR A O 1
ATOM 652 N N . ASN A 1 86 ? -12.905 4.511 1.175 1.00 95.00 86 ASN A N 1
ATOM 653 C CA . ASN A 1 86 ? -12.963 4.844 -0.252 1.00 95.00 86 ASN A CA 1
ATOM 654 C C . ASN A 1 86 ? -11.629 4.544 -0.953 1.00 95.00 86 ASN A C 1
ATOM 656 O O . ASN A 1 86 ? -11.630 3.879 -1.982 1.00 95.00 86 ASN A O 1
ATOM 660 N N . TRP A 1 87 ? -10.495 4.964 -0.385 1.00 94.00 87 TRP A N 1
ATOM 661 C CA . TRP A 1 87 ? -9.179 4.685 -0.971 1.00 94.00 87 TRP A CA 1
ATOM 662 C C . TRP A 1 87 ? -8.842 3.198 -1.001 1.00 94.00 87 TRP A C 1
ATOM 664 O O . TRP A 1 87 ? -8.384 2.694 -2.022 1.00 94.00 87 TRP A O 1
ATOM 674 N N . ARG A 1 88 ? -9.133 2.460 0.076 1.00 91.31 88 ARG A N 1
ATOM 675 C CA . ARG A 1 88 ? -8.961 0.999 0.098 1.00 91.31 88 ARG A CA 1
ATOM 676 C C . ARG A 1 88 ? -9.816 0.315 -0.964 1.00 91.31 88 ARG A C 1
ATOM 678 O O . ARG A 1 88 ? -9.348 -0.622 -1.603 1.00 91.31 88 ARG A O 1
ATOM 685 N N . TRP A 1 89 ? -11.042 0.793 -1.184 1.00 93.12 89 TRP A N 1
ATOM 686 C CA . TRP A 1 89 ? -11.883 0.293 -2.268 1.00 93.12 89 TRP A CA 1
ATOM 687 C C . TRP A 1 89 ? -11.277 0.576 -3.646 1.00 93.12 89 TRP A C 1
ATOM 689 O O . TRP A 1 89 ? -11.216 -0.329 -4.475 1.00 93.12 89 TRP A O 1
ATOM 699 N N . GLU A 1 90 ? -10.794 1.797 -3.889 1.00 91.88 90 GLU A N 1
ATOM 700 C CA . GLU A 1 90 ? -10.130 2.164 -5.147 1.00 91.88 90 GLU A CA 1
ATOM 701 C C . GLU A 1 90 ? -8.920 1.268 -5.430 1.00 91.88 90 GLU A C 1
ATOM 703 O O . GLU A 1 90 ? -8.809 0.721 -6.529 1.00 91.88 90 GLU A O 1
ATOM 708 N N . LYS A 1 91 ? -8.065 1.046 -4.424 1.00 90.38 91 LYS A N 1
ATOM 709 C CA . LYS A 1 91 ? -6.940 0.108 -4.513 1.00 90.38 91 LYS A CA 1
ATOM 710 C C . LYS A 1 91 ? -7.411 -1.309 -4.810 1.00 90.38 91 LYS A C 1
ATOM 712 O O . LYS A 1 91 ? -6.965 -1.906 -5.784 1.00 90.38 91 LYS A O 1
ATOM 717 N N . HIS A 1 92 ? -8.353 -1.840 -4.029 1.00 88.00 92 HIS A N 1
ATOM 718 C CA . HIS A 1 92 ? -8.864 -3.198 -4.224 1.00 88.00 92 HIS A CA 1
ATOM 719 C C . HIS A 1 92 ? -9.448 -3.392 -5.630 1.00 88.00 92 HIS A C 1
ATOM 721 O O . HIS A 1 92 ? -9.204 -4.412 -6.273 1.00 88.00 92 HIS A O 1
ATOM 727 N N . TYR A 1 93 ? -10.176 -2.397 -6.145 1.00 89.12 93 TYR A N 1
ATOM 728 C CA . TYR A 1 93 ? -10.699 -2.412 -7.507 1.00 89.12 93 TYR A CA 1
ATOM 729 C C . TYR A 1 93 ? -9.564 -2.426 -8.542 1.00 89.12 93 TYR A C 1
ATOM 731 O O . TYR A 1 93 ? -9.584 -3.224 -9.480 1.00 89.12 93 TYR A O 1
ATOM 739 N N . PHE A 1 94 ? -8.530 -1.612 -8.341 1.00 90.62 94 PHE A N 1
ATOM 740 C CA . PHE A 1 94 ? -7.350 -1.587 -9.199 1.00 90.62 94 PHE A CA 1
ATOM 741 C C . PHE A 1 94 ? -6.616 -2.943 -9.216 1.00 90.62 94 PHE A C 1
ATOM 743 O O . PHE A 1 94 ? -6.354 -3.506 -10.287 1.00 90.62 94 PHE A O 1
ATOM 750 N N . TYR A 1 95 ? -6.360 -3.522 -8.040 1.00 87.00 95 TYR A N 1
ATOM 751 C CA . TYR A 1 95 ? -5.728 -4.833 -7.878 1.00 87.00 95 TYR A CA 1
ATOM 752 C C . TYR A 1 95 ? -6.533 -5.959 -8.513 1.00 87.00 95 TYR A C 1
ATOM 754 O O . TYR A 1 95 ? -5.979 -6.748 -9.282 1.00 87.00 95 TYR A O 1
ATOM 762 N N . ALA A 1 96 ? -7.842 -6.005 -8.250 1.00 85.31 96 ALA A N 1
ATOM 763 C CA . ALA A 1 96 ? -8.724 -7.032 -8.787 1.00 85.31 96 ALA A CA 1
ATOM 764 C C . ALA A 1 96 ? -8.627 -7.103 -10.317 1.00 85.31 96 ALA A C 1
ATOM 766 O O . ALA A 1 96 ? -8.593 -8.187 -10.884 1.00 85.31 96 ALA A O 1
ATOM 767 N N . PHE A 1 97 ? -8.478 -5.969 -11.005 1.00 89.25 97 PHE A N 1
ATOM 768 C CA . PHE A 1 97 ? -8.376 -5.931 -12.465 1.00 89.25 97 PHE A CA 1
ATOM 769 C C . PHE A 1 97 ? -6.945 -6.078 -12.997 1.00 89.25 97 PHE A C 1
ATOM 771 O O . PHE A 1 97 ? -6.725 -5.877 -14.190 1.00 89.25 97 PHE A O 1
ATOM 778 N N . LYS A 1 98 ? -5.982 -6.487 -12.157 1.00 89.62 98 LYS A N 1
ATOM 779 C CA . LYS A 1 98 ? -4.558 -6.664 -12.504 1.00 89.62 98 LYS A CA 1
ATOM 780 C C . LYS A 1 98 ? -3.913 -5.377 -13.024 1.00 89.62 98 LYS A C 1
ATOM 782 O O . LYS A 1 98 ? -3.042 -5.405 -13.898 1.00 89.62 98 LYS A O 1
ATOM 787 N N . MET A 1 99 ? -4.370 -4.231 -12.522 1.00 92.38 99 MET A N 1
ATOM 788 C CA . MET A 1 99 ? -3.915 -2.946 -13.032 1.00 92.38 99 MET A CA 1
ATOM 789 C C . MET A 1 99 ? -2.528 -2.549 -12.536 1.00 92.38 99 MET A C 1
ATOM 791 O O . MET A 1 99 ? -1.859 -1.834 -13.269 1.00 92.38 99 MET A O 1
ATOM 795 N N . VAL A 1 100 ? -2.052 -3.043 -11.387 1.00 90.25 100 VAL A N 1
ATOM 796 C CA . VAL A 1 100 ? -0.667 -2.787 -10.933 1.00 90.25 100 VAL A CA 1
ATOM 797 C C . VAL A 1 100 ? 0.348 -3.383 -11.910 1.00 90.25 100 VAL A C 1
ATOM 799 O O . VAL A 1 100 ? 1.202 -2.667 -12.426 1.00 90.25 100 VAL A O 1
ATOM 802 N N . GLU A 1 101 ? 0.181 -4.655 -12.289 1.00 91.44 101 GLU A N 1
ATOM 803 C CA . GLU A 1 101 ? 1.023 -5.296 -13.312 1.00 91.44 101 GLU A CA 1
ATOM 804 C C . GLU A 1 101 ? 0.945 -4.547 -14.654 1.00 91.44 101 GLU A C 1
ATOM 806 O O . GLU A 1 101 ? 1.955 -4.318 -15.322 1.00 91.44 101 GLU A O 1
ATOM 811 N N . CYS A 1 102 ? -0.264 -4.139 -15.057 1.00 95.62 102 CYS A N 1
ATOM 812 C CA . CYS A 1 102 ? -0.458 -3.381 -16.289 1.00 95.62 102 CYS A CA 1
ATOM 813 C C . CYS A 1 102 ? 0.213 -2.002 -16.244 1.00 95.62 102 CYS A C 1
ATOM 815 O O . CYS A 1 102 ? 0.854 -1.596 -17.211 1.00 95.62 102 CYS A O 1
ATOM 817 N N . PHE A 1 103 ? 0.095 -1.298 -15.121 1.00 94.81 103 PHE A N 1
ATOM 818 C CA . PHE A 1 103 ? 0.720 -0.004 -14.897 1.00 94.81 103 PHE A CA 1
ATOM 819 C C . PHE A 1 103 ? 2.242 -0.120 -14.989 1.00 94.81 103 PHE A C 1
ATOM 821 O O . PHE A 1 103 ? 2.854 0.625 -15.751 1.00 94.81 103 PHE A O 1
ATOM 828 N N . GLY A 1 104 ? 2.839 -1.132 -14.352 1.00 94.00 104 GLY A N 1
ATOM 829 C CA . GLY A 1 104 ? 4.273 -1.392 -14.472 1.00 94.00 104 GLY A CA 1
ATOM 830 C C . GLY A 1 104 ? 4.725 -1.664 -15.911 1.00 94.00 104 GLY A C 1
ATOM 831 O O . GLY A 1 104 ? 5.792 -1.212 -16.320 1.00 94.00 104 GLY A O 1
ATOM 832 N N . LYS A 1 105 ? 3.906 -2.334 -16.733 1.00 94.25 105 LYS A N 1
ATOM 833 C CA . LYS A 1 105 ? 4.182 -2.516 -18.172 1.00 94.25 105 LYS A CA 1
ATOM 834 C C . LYS A 1 105 ? 4.112 -1.207 -18.961 1.00 94.25 105 LYS A C 1
ATOM 836 O O . LYS A 1 105 ? 4.952 -0.993 -19.827 1.00 94.25 105 LYS A O 1
ATOM 841 N N . ILE A 1 106 ? 3.149 -0.338 -18.651 1.00 94.75 106 ILE A N 1
ATOM 842 C CA . ILE A 1 106 ? 3.023 0.991 -19.272 1.00 94.75 106 ILE A CA 1
ATOM 843 C C . ILE A 1 106 ? 4.238 1.862 -18.935 1.00 94.75 106 ILE A C 1
ATOM 845 O O . ILE A 1 106 ? 4.795 2.492 -19.829 1.00 94.75 106 ILE A O 1
ATOM 849 N N . ILE A 1 107 ? 4.671 1.871 -17.671 1.00 92.50 107 ILE A N 1
ATOM 850 C CA . ILE A 1 107 ? 5.874 2.600 -17.251 1.00 92.50 107 ILE A CA 1
ATOM 851 C C . ILE A 1 107 ? 7.124 2.009 -17.913 1.00 92.50 107 ILE A C 1
ATOM 853 O O . ILE A 1 107 ? 7.930 2.753 -18.455 1.00 92.50 107 ILE A O 1
ATOM 857 N N . ASN A 1 108 ? 7.269 0.683 -17.957 1.00 89.88 108 ASN A N 1
ATOM 858 C CA . ASN A 1 108 ? 8.436 0.046 -18.573 1.00 89.88 108 ASN A CA 1
ATOM 859 C C . ASN A 1 108 ? 8.564 0.295 -20.085 1.00 89.88 108 ASN A C 1
ATOM 861 O O . ASN A 1 108 ? 9.689 0.317 -20.588 1.00 89.88 108 ASN A O 1
ATOM 865 N N . ASP A 1 109 ? 7.457 0.509 -20.805 1.00 90.50 109 ASP A N 1
ATOM 866 C CA . ASP A 1 109 ? 7.486 0.881 -22.228 1.00 90.50 109 ASP A CA 1
ATOM 867 C C . ASP A 1 109 ? 8.308 2.164 -22.456 1.00 90.50 109 ASP A C 1
ATOM 869 O O . ASP A 1 109 ? 9.124 2.203 -23.376 1.00 90.50 109 ASP A O 1
ATOM 873 N N . GLN A 1 110 ? 8.228 3.135 -21.531 1.00 84.62 110 GLN A N 1
ATOM 874 C CA . GLN A 1 110 ? 9.022 4.377 -21.558 1.00 84.62 110 GLN A CA 1
ATOM 875 C C . GLN A 1 110 ? 10.531 4.119 -21.594 1.00 84.62 110 GLN A C 1
ATOM 877 O O . GLN A 1 110 ? 11.293 4.897 -22.161 1.00 84.62 110 GLN A O 1
ATOM 882 N N . PHE A 1 111 ? 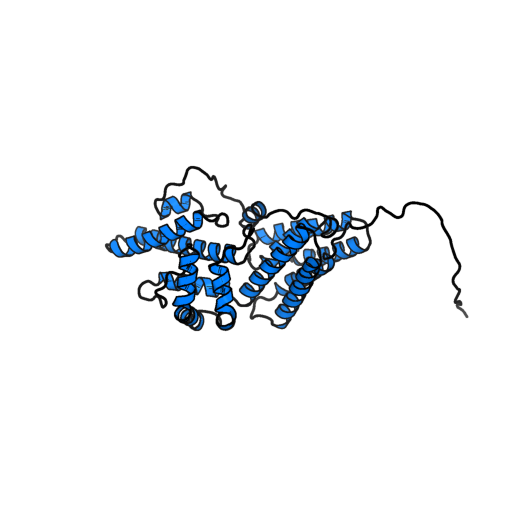10.977 3.008 -21.012 1.00 81.31 111 PHE A N 1
ATOM 883 C CA . PHE A 1 111 ? 12.390 2.654 -20.928 1.00 81.31 111 PHE A CA 1
ATOM 884 C C . PHE A 1 111 ? 12.858 1.739 -22.065 1.00 81.31 111 PHE A C 1
ATOM 886 O O . PHE A 1 111 ? 13.941 1.148 -21.961 1.00 81.31 111 PHE A O 1
ATOM 893 N N . SER A 1 112 ? 12.048 1.584 -23.115 1.00 79.25 112 SER A N 1
ATOM 894 C CA . SER A 1 112 ? 12.378 0.795 -24.311 1.00 79.25 112 SER A CA 1
ATOM 895 C C . SER A 1 112 ? 13.105 1.620 -25.384 1.00 79.25 112 SER A C 1
ATOM 897 O O . SER A 1 112 ? 13.409 1.106 -26.459 1.00 79.25 112 SER A O 1
ATOM 899 N N . GLY A 1 113 ? 13.424 2.890 -25.104 1.00 74.31 113 GLY A N 1
ATOM 900 C CA . GLY A 1 113 ? 14.146 3.769 -26.024 1.00 74.31 113 GLY A CA 1
ATOM 901 C C . GLY A 1 113 ? 13.377 3.950 -27.334 1.00 74.31 113 GLY A C 1
ATOM 902 O O . GLY A 1 113 ? 12.194 4.280 -27.319 1.00 74.31 113 GLY A O 1
ATOM 903 N N . ASN A 1 114 ? 14.028 3.677 -28.467 1.00 74.94 114 ASN A N 1
ATOM 904 C CA . ASN A 1 114 ? 13.404 3.764 -29.796 1.00 74.94 114 ASN A CA 1
ATOM 905 C C . ASN A 1 114 ? 12.246 2.772 -30.013 1.00 74.94 114 ASN A C 1
ATOM 907 O O . ASN A 1 114 ? 11.467 2.964 -30.944 1.00 74.94 114 ASN A O 1
ATOM 911 N N . ASP A 1 115 ? 12.143 1.725 -29.189 1.00 79.88 115 ASP A N 1
ATOM 912 C CA . ASP A 1 115 ? 11.053 0.746 -29.259 1.00 79.88 115 ASP A CA 1
ATOM 913 C C . ASP A 1 115 ? 9.846 1.147 -28.388 1.00 79.88 115 ASP A C 1
ATOM 915 O O . ASP A 1 115 ? 8.844 0.427 -28.368 1.00 79.88 115 ASP A O 1
ATOM 919 N N . SER A 1 116 ? 9.922 2.285 -27.678 1.00 85.75 116 SER A N 1
ATOM 920 C CA . SER A 1 116 ? 8.784 2.848 -26.943 1.00 85.75 116 SER A CA 1
ATOM 921 C C . SER A 1 116 ? 7.626 3.120 -27.897 1.00 85.75 116 SER A C 1
ATOM 923 O O . SER A 1 116 ? 7.791 3.673 -28.986 1.00 85.75 116 SER A O 1
ATOM 925 N N . LYS A 1 117 ? 6.416 2.751 -27.481 1.00 88.44 117 LYS A N 1
ATOM 926 C CA . LYS A 1 117 ? 5.190 3.008 -28.247 1.00 88.44 117 LYS A CA 1
ATOM 927 C C . LYS A 1 117 ? 4.568 4.349 -27.898 1.00 88.44 117 LYS A C 1
ATOM 929 O O . LYS A 1 117 ? 3.543 4.711 -28.483 1.00 88.44 117 LYS A O 1
ATOM 934 N N . CYS A 1 118 ? 5.125 5.057 -26.919 1.00 89.81 118 CYS A N 1
ATOM 935 C CA . CYS A 1 118 ? 4.559 6.284 -26.393 1.00 89.81 118 CYS A CA 1
ATOM 936 C C . CYS A 1 118 ? 5.670 7.283 -26.060 1.00 89.81 118 CYS A C 1
ATOM 938 O O . CYS A 1 118 ? 6.335 7.177 -25.034 1.00 89.81 118 CYS A O 1
ATOM 940 N N . ASP A 1 119 ? 5.812 8.300 -26.909 1.00 87.94 119 ASP A N 1
ATOM 941 C CA . ASP A 1 119 ? 6.843 9.344 -26.785 1.00 87.94 119 ASP A CA 1
ATOM 942 C C . ASP A 1 119 ? 6.586 10.344 -25.640 1.00 87.94 119 ASP A C 1
ATOM 944 O O . ASP A 1 119 ? 7.354 11.283 -25.433 1.00 87.94 119 ASP A O 1
ATOM 948 N N . TYR A 1 120 ? 5.475 10.198 -24.915 1.00 90.81 120 TYR A N 1
ATOM 949 C CA . TYR A 1 120 ? 5.134 11.083 -23.808 1.00 90.81 120 TYR A CA 1
ATOM 950 C C . TYR A 1 120 ? 5.751 10.580 -22.506 1.00 90.81 120 TYR A C 1
ATOM 952 O O . TYR A 1 120 ? 5.458 9.464 -22.100 1.00 90.81 120 TYR A O 1
ATOM 960 N N . ASP A 1 121 ? 6.498 11.439 -21.812 1.00 88.88 121 ASP A N 1
ATOM 961 C CA . ASP A 1 121 ? 7.083 11.164 -20.494 1.00 88.88 121 ASP A CA 1
ATOM 962 C C . ASP A 1 121 ? 5.996 11.041 -19.410 1.00 88.88 121 ASP A C 1
ATOM 964 O O . ASP A 1 121 ? 5.520 12.037 -18.849 1.00 88.88 121 ASP A O 1
ATOM 968 N N . ILE A 1 122 ? 5.575 9.801 -19.150 1.00 89.00 122 ILE A N 1
ATOM 969 C CA . ILE A 1 122 ? 4.598 9.441 -18.105 1.00 89.00 122 ILE A CA 1
ATOM 970 C C . ILE A 1 122 ? 5.253 9.436 -16.712 1.00 89.00 122 ILE A C 1
ATOM 972 O O . ILE A 1 122 ? 4.554 9.500 -15.699 1.00 89.00 122 ILE A O 1
ATOM 976 N N . THR A 1 123 ? 6.588 9.407 -16.658 1.00 89.50 123 THR A N 1
ATOM 977 C CA . THR A 1 123 ? 7.371 9.234 -15.430 1.00 89.50 123 THR A CA 1
ATOM 978 C C . THR A 1 123 ? 7.631 10.529 -14.663 1.00 89.50 123 THR A C 1
ATOM 980 O O . THR A 1 123 ? 7.937 10.485 -13.477 1.00 89.50 123 THR A O 1
ATOM 983 N N . THR A 1 124 ? 7.455 11.697 -15.282 1.00 88.81 124 THR A N 1
ATOM 984 C CA . THR A 1 124 ? 7.599 12.992 -14.595 1.00 88.81 124 THR A CA 1
ATOM 985 C C . THR A 1 124 ? 6.743 13.096 -13.330 1.00 88.81 124 THR A C 1
ATOM 987 O O . THR A 1 124 ? 5.545 12.864 -13.399 1.00 88.81 124 THR A O 1
ATOM 990 N N . ASN A 1 125 ? 7.287 13.525 -12.187 1.00 85.81 125 ASN A N 1
ATOM 991 C CA . ASN A 1 125 ? 6.487 13.739 -10.967 1.00 85.81 125 ASN A CA 1
ATOM 992 C C . ASN A 1 125 ? 5.852 15.136 -10.893 1.00 85.81 125 ASN A C 1
ATOM 994 O O . ASN A 1 125 ? 5.054 15.415 -9.998 1.00 85.81 125 ASN A O 1
ATOM 998 N N . ASN A 1 126 ? 6.118 16.012 -11.868 1.00 90.69 126 ASN A N 1
ATOM 999 C CA . ASN A 1 126 ? 5.380 17.263 -11.994 1.00 90.69 126 ASN A CA 1
ATOM 1000 C C . ASN A 1 126 ? 3.921 16.965 -12.371 1.00 90.69 126 ASN A C 1
ATOM 1002 O O . ASN A 1 126 ? 3.625 16.626 -13.515 1.00 90.69 126 ASN A O 1
ATOM 1006 N N . LEU A 1 127 ? 3.001 17.138 -11.422 1.00 92.81 127 LEU A N 1
ATOM 1007 C CA . LEU A 1 127 ? 1.588 16.780 -11.578 1.00 92.81 127 LEU A CA 1
ATOM 1008 C C . LEU A 1 127 ? 0.891 17.478 -12.759 1.00 92.81 127 LEU A C 1
ATOM 1010 O O . LEU A 1 127 ? 0.063 16.866 -13.435 1.00 92.81 127 LEU A O 1
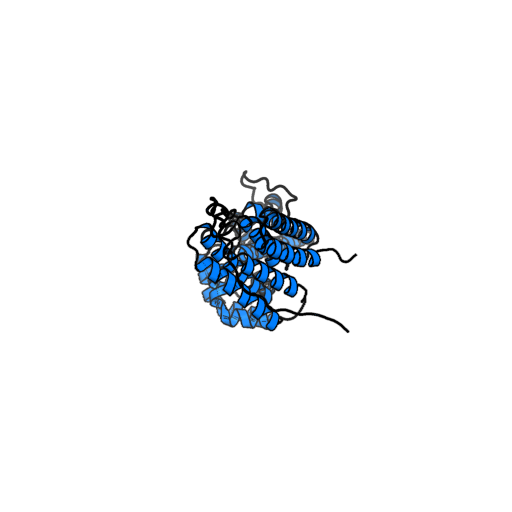ATOM 1014 N N . THR A 1 128 ? 1.259 18.729 -13.059 1.00 94.25 128 THR A N 1
ATOM 1015 C CA . THR A 1 128 ? 0.686 19.471 -14.198 1.00 94.25 128 THR A CA 1
ATOM 1016 C C . THR A 1 128 ? 1.158 18.870 -15.520 1.00 94.25 128 THR A C 1
ATOM 1018 O O . THR A 1 128 ? 0.335 18.514 -16.363 1.00 94.25 128 THR A O 1
ATOM 1021 N N . LYS A 1 129 ? 2.471 18.655 -15.670 1.00 94.06 129 LYS A N 1
ATOM 1022 C CA . LYS A 1 129 ? 3.046 18.005 -16.857 1.00 94.06 129 LYS A CA 1
ATOM 1023 C C . LYS A 1 129 ? 2.542 16.564 -17.000 1.00 94.06 129 LYS A C 1
ATOM 1025 O O . LYS A 1 129 ? 2.170 16.154 -18.094 1.00 94.06 129 LYS A O 1
ATOM 1030 N N . LYS A 1 130 ? 2.439 15.815 -15.896 1.00 94.38 130 LYS A N 1
ATOM 1031 C CA . LYS A 1 130 ? 1.888 14.453 -15.871 1.00 94.38 130 LYS A CA 1
ATOM 1032 C C . LYS A 1 130 ? 0.447 14.436 -16.379 1.00 94.38 130 LYS A C 1
ATOM 1034 O O . LYS A 1 130 ? 0.106 13.586 -17.200 1.00 94.38 130 LYS A O 1
ATOM 1039 N N . ARG A 1 131 ? -0.393 15.397 -15.972 1.00 96.31 131 ARG A N 1
ATOM 1040 C CA . ARG A 1 131 ? -1.760 15.530 -16.504 1.00 96.31 131 ARG A CA 1
ATOM 1041 C C . ARG A 1 131 ? -1.757 15.723 -18.018 1.00 96.31 131 ARG A C 1
ATOM 1043 O O . ARG A 1 131 ? -2.477 15.017 -18.722 1.00 96.31 131 ARG A O 1
ATOM 1050 N N . GLU A 1 132 ? -0.963 16.668 -18.510 1.00 95.88 132 GLU A N 1
ATOM 1051 C CA . GLU A 1 132 ? -0.863 16.986 -19.939 1.00 95.88 132 GLU A CA 1
ATOM 1052 C C . GLU A 1 132 ? -0.381 15.781 -20.759 1.00 95.88 132 GLU A C 1
ATOM 1054 O O . GLU A 1 132 ? -0.991 15.449 -21.783 1.00 95.88 132 GLU A O 1
ATOM 1059 N N . THR A 1 133 ? 0.645 15.079 -20.267 1.00 94.69 133 THR A N 1
ATOM 1060 C CA . THR A 1 133 ? 1.150 13.820 -20.826 1.00 94.69 133 THR A CA 1
ATOM 1061 C C . THR A 1 133 ? 0.052 12.763 -20.870 1.00 94.69 133 THR A C 1
ATOM 1063 O O . THR A 1 133 ? -0.191 12.189 -21.926 1.00 94.69 133 THR A O 1
ATOM 1066 N N . LEU A 1 134 ? -0.648 12.499 -19.765 1.00 96.38 134 LEU A N 1
ATOM 1067 C CA . LEU A 1 134 ? -1.663 11.442 -19.710 1.00 96.38 134 LEU A CA 1
ATOM 1068 C C . LEU A 1 134 ? -2.862 11.747 -20.615 1.00 96.38 134 LEU A C 1
ATOM 1070 O O . LEU A 1 134 ? -3.432 10.835 -21.214 1.00 96.38 134 LEU A O 1
ATOM 1074 N N . VAL A 1 135 ? -3.253 13.014 -20.750 1.00 95.81 135 VAL A N 1
ATOM 1075 C CA . VAL A 1 135 ? -4.324 13.416 -21.672 1.00 95.81 135 VAL A CA 1
ATOM 1076 C C . VAL A 1 135 ? -3.883 13.228 -23.124 1.00 95.81 135 VAL A C 1
ATOM 1078 O O . VAL A 1 135 ? -4.614 12.624 -23.911 1.00 95.81 135 VAL A O 1
ATOM 1081 N N . SER A 1 136 ? -2.684 13.698 -23.471 1.00 95.69 136 SER A N 1
ATOM 1082 C CA . SER A 1 136 ? -2.167 13.660 -24.845 1.00 95.69 136 SER A CA 1
ATOM 1083 C C . SER A 1 136 ? -1.779 12.242 -25.284 1.00 95.69 136 SER A C 1
ATOM 1085 O O . SER A 1 136 ? -2.095 11.816 -26.392 1.00 95.69 136 SER A O 1
ATOM 1087 N N . GLY A 1 137 ? -1.173 11.474 -24.379 1.00 95.62 137 GLY A N 1
AT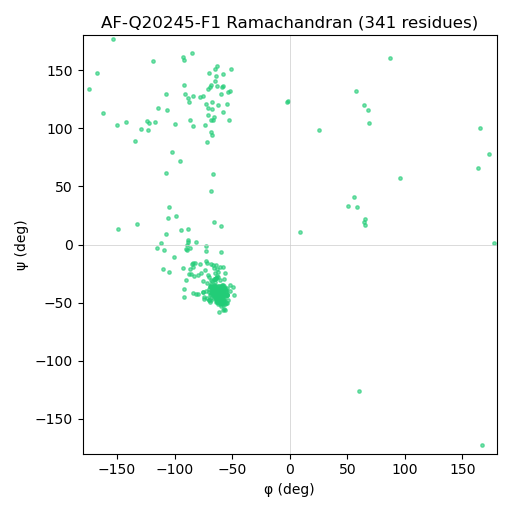OM 1088 C CA . GLY A 1 137 ? -0.693 10.109 -24.586 1.00 95.62 137 GLY A CA 1
ATOM 1089 C C . GLY A 1 137 ? -1.760 9.024 -24.470 1.00 95.62 137 GLY A C 1
ATOM 1090 O O . GLY A 1 137 ? -1.452 7.845 -24.630 1.00 95.62 137 GLY A O 1
ATOM 1091 N N . LYS A 1 138 ? -3.032 9.378 -24.240 1.00 97.19 138 LYS A N 1
ATOM 1092 C CA . LYS A 1 138 ? -4.120 8.407 -24.032 1.00 97.19 138 LYS A CA 1
ATOM 1093 C C . LYS A 1 138 ? -4.170 7.298 -25.076 1.00 97.19 138 LYS A C 1
ATOM 1095 O O . LYS A 1 138 ? -4.366 6.135 -24.728 1.00 97.19 138 LYS A O 1
ATOM 1100 N N . LEU A 1 139 ? -4.008 7.640 -26.352 1.00 96.25 139 LEU A N 1
ATOM 1101 C CA . LEU A 1 139 ? -4.067 6.650 -27.426 1.00 96.25 139 LEU A CA 1
ATOM 1102 C C . LEU A 1 139 ? -2.879 5.675 -27.391 1.00 96.25 139 LEU A C 1
ATOM 1104 O O . LEU A 1 139 ? -3.111 4.475 -27.537 1.00 96.25 139 LEU A O 1
ATOM 1108 N N . CYS A 1 140 ? -1.647 6.145 -27.153 1.00 96.06 140 CYS A N 1
ATOM 1109 C CA . CYS A 1 140 ? -0.488 5.250 -27.056 1.00 96.06 140 CYS A CA 1
ATOM 1110 C C . CYS A 1 140 ? -0.521 4.400 -25.785 1.00 96.06 140 CYS A C 1
ATOM 1112 O O . CYS A 1 140 ? -0.326 3.191 -25.871 1.00 96.06 140 CYS A O 1
ATOM 1114 N N . ILE A 1 141 ? -0.910 4.974 -24.643 1.00 96.62 141 ILE A N 1
ATOM 1115 C CA . ILE A 1 141 ? -1.071 4.231 -23.383 1.00 96.62 141 ILE A CA 1
ATOM 1116 C C . ILE A 1 141 ? -2.100 3.104 -23.533 1.00 96.62 141 ILE A C 1
ATOM 1118 O O . ILE A 1 141 ? -1.843 1.961 -23.155 1.00 96.62 141 ILE A O 1
ATOM 1122 N N . LEU A 1 142 ? -3.256 3.384 -24.145 1.00 97.25 142 LEU A N 1
ATOM 1123 C CA . LEU A 1 142 ? -4.257 2.349 -24.419 1.00 97.25 142 LEU A CA 1
ATOM 1124 C C . LEU A 1 142 ? -3.764 1.302 -25.426 1.00 97.25 142 LEU A C 1
ATOM 1126 O O . LEU A 1 142 ? -4.196 0.151 -25.352 1.00 97.25 142 LEU A O 1
ATOM 1130 N N . SER A 1 143 ? -2.884 1.676 -26.357 1.00 96.12 143 SER A N 1
ATOM 1131 C CA . SER A 1 143 ? -2.264 0.738 -27.296 1.00 96.12 143 SER A CA 1
ATOM 1132 C C . SER A 1 143 ? -1.301 -0.214 -26.586 1.00 96.12 143 SER A C 1
ATOM 1134 O O . SER A 1 143 ? -1.406 -1.424 -26.782 1.00 96.12 143 SER A O 1
ATOM 1136 N N . ILE A 1 144 ? -0.433 0.308 -25.711 1.00 95.88 144 ILE A N 1
ATOM 1137 C CA . ILE A 1 144 ? 0.466 -0.491 -24.863 1.00 95.88 144 ILE A CA 1
ATOM 1138 C C . ILE A 1 144 ? -0.353 -1.471 -24.029 1.00 95.88 144 ILE A C 1
ATOM 1140 O O . ILE A 1 144 ? -0.117 -2.678 -24.066 1.00 95.88 144 ILE A O 1
ATOM 1144 N N . ALA A 1 145 ? -1.382 -0.972 -23.341 1.00 96.75 145 ALA A N 1
ATOM 1145 C CA . ALA A 1 145 ? -2.207 -1.806 -22.483 1.00 96.75 145 ALA A CA 1
ATOM 1146 C C . ALA A 1 145 ? -2.935 -2.916 -23.251 1.00 96.75 145 ALA A C 1
ATOM 1148 O O . ALA A 1 145 ? -3.035 -4.040 -22.767 1.00 96.75 145 ALA A O 1
ATOM 1149 N N . LYS A 1 146 ? -3.420 -2.626 -24.464 1.00 97.25 146 LYS A N 1
ATOM 1150 C CA . LYS A 1 146 ? -4.090 -3.617 -25.314 1.00 97.25 146 LYS A CA 1
ATOM 1151 C C . LYS A 1 146 ? -3.177 -4.788 -25.677 1.00 97.25 146 LYS A C 1
ATOM 1153 O O . LYS A 1 146 ? -3.665 -5.903 -25.836 1.00 97.25 146 LYS A O 1
ATOM 1158 N N . GLU A 1 147 ? -1.891 -4.522 -25.871 1.00 95.69 147 GLU A N 1
ATOM 1159 C CA . GLU A 1 147 ? -0.92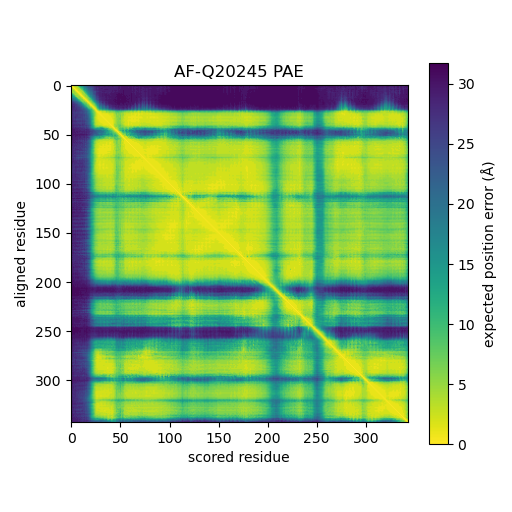7 -5.519 -26.330 1.00 95.69 147 GLU A CA 1
ATOM 1160 C C . GLU A 1 147 ? -0.235 -6.248 -25.178 1.00 95.69 147 GLU A C 1
ATOM 1162 O O . GLU A 1 147 ? 0.006 -7.449 -25.269 1.00 95.69 147 GLU A O 1
ATOM 1167 N N . MET A 1 148 ? 0.079 -5.533 -24.097 1.00 95.12 148 MET A N 1
ATOM 1168 C CA . MET A 1 148 ? 0.955 -6.036 -23.038 1.00 95.12 148 MET A CA 1
ATOM 1169 C C . MET A 1 148 ? 0.203 -6.433 -21.766 1.00 95.12 148 MET A C 1
ATOM 1171 O O . MET A 1 148 ? 0.705 -7.248 -20.986 1.00 95.12 148 MET A O 1
ATOM 1175 N N . CYS A 1 149 ? -0.984 -5.878 -21.520 1.00 96.12 149 CYS A N 1
ATOM 1176 C CA . CYS A 1 149 ? -1.726 -6.145 -20.293 1.00 96.12 149 CYS A CA 1
ATOM 1177 C C . CYS A 1 149 ? -2.719 -7.298 -20.433 1.00 96.12 149 CYS A C 1
ATOM 1179 O O . CYS A 1 149 ? -3.151 -7.675 -21.521 1.00 96.12 149 CYS A O 1
ATOM 1181 N N . HIS A 1 150 ? -3.134 -7.832 -19.283 1.00 94.06 150 HIS A N 1
ATOM 1182 C CA . HIS A 1 150 ? -4.254 -8.761 -19.216 1.00 94.06 150 HIS A CA 1
ATOM 1183 C C . HIS A 1 150 ? -5.533 -8.115 -19.782 1.00 94.06 150 HIS A C 1
ATOM 1185 O O . HIS A 1 150 ? -5.771 -6.920 -19.597 1.00 94.06 150 HIS A O 1
ATOM 1191 N N . SER A 1 151 ? -6.402 -8.904 -20.418 1.00 93.69 151 SER A N 1
ATOM 1192 C CA . SER A 1 151 ? -7.643 -8.409 -21.039 1.00 93.69 151 SER A CA 1
ATOM 1193 C C . SER A 1 151 ? -8.558 -7.668 -20.052 1.00 93.69 151 SER A C 1
ATOM 1195 O O . SER A 1 151 ? -9.155 -6.649 -20.407 1.00 93.69 151 SER A O 1
ATOM 1197 N N . ALA A 1 152 ? -8.631 -8.149 -18.806 1.00 91.75 152 ALA A N 1
ATOM 1198 C CA . ALA A 1 152 ? -9.336 -7.489 -17.703 1.00 91.75 152 ALA A CA 1
ATOM 1199 C C . ALA A 1 152 ? -8.767 -6.089 -17.400 1.00 91.75 152 ALA A C 1
ATOM 1201 O O . ALA A 1 152 ? -9.532 -5.128 -17.350 1.00 91.75 152 ALA A O 1
ATOM 1202 N N . ALA A 1 153 ? -7.439 -5.960 -17.301 1.00 94.31 153 ALA A N 1
ATOM 1203 C CA . ALA A 1 153 ? -6.757 -4.685 -17.075 1.00 94.31 153 ALA A CA 1
ATOM 1204 C C . ALA A 1 153 ? -6.997 -3.712 -18.236 1.00 94.31 153 ALA A C 1
ATOM 1206 O O . ALA A 1 153 ? -7.393 -2.568 -18.030 1.00 94.31 153 ALA A O 1
ATOM 1207 N N . TYR A 1 154 ? -6.856 -4.180 -19.481 1.00 96.69 154 TYR A N 1
ATOM 1208 C CA . TYR A 1 154 ? -7.153 -3.357 -20.655 1.00 96.69 154 TYR A CA 1
ATOM 1209 C C . TYR A 1 154 ? -8.614 -2.881 -20.675 1.00 96.69 154 TYR A C 1
ATOM 1211 O O . TYR A 1 154 ? -8.884 -1.713 -20.960 1.00 96.69 154 TYR A O 1
ATOM 1219 N N . SER A 1 155 ? -9.563 -3.766 -20.358 1.00 95.50 155 SER A N 1
ATOM 1220 C CA . SER A 1 155 ? -10.992 -3.428 -20.324 1.00 95.50 155 SER A CA 1
ATOM 1221 C C . SER A 1 155 ? -11.296 -2.389 -19.245 1.00 95.50 155 SER A C 1
ATOM 1223 O O . SER A 1 155 ? -11.985 -1.409 -19.532 1.00 95.50 155 SER A O 1
ATOM 1225 N N . TYR A 1 156 ? -10.724 -2.557 -18.047 1.00 94.31 156 TYR A N 1
ATOM 1226 C CA . TYR A 1 156 ? -10.791 -1.573 -16.969 1.00 94.31 156 TYR A CA 1
ATOM 1227 C C . TYR A 1 156 ? -10.225 -0.228 -17.424 1.00 94.31 156 TYR A C 1
ATOM 1229 O O . TYR A 1 156 ? -10.928 0.780 -17.402 1.00 94.31 156 TYR A O 1
ATOM 1237 N N . LEU A 1 157 ? -8.984 -0.214 -17.919 1.00 96.81 157 LEU A N 1
ATOM 1238 C CA . LEU A 1 157 ? -8.295 1.008 -18.316 1.00 96.81 157 LEU A CA 1
ATOM 1239 C C . LEU A 1 157 ? -9.033 1.748 -19.432 1.00 96.81 157 LEU A C 1
ATOM 1241 O O . LEU A 1 157 ? -9.135 2.970 -19.408 1.00 96.81 157 LEU A O 1
ATOM 1245 N N . LYS A 1 158 ? -9.589 1.024 -20.406 1.00 97.44 158 LYS A N 1
ATOM 1246 C CA . LYS A 1 158 ? -10.362 1.617 -21.501 1.00 97.44 158 LYS A CA 1
ATOM 1247 C C . LYS A 1 158 ? -11.590 2.381 -20.996 1.00 97.44 158 LYS A C 1
ATOM 1249 O O . LYS A 1 158 ? -11.905 3.435 -21.548 1.00 97.44 158 LYS A O 1
ATOM 1254 N N . ILE A 1 159 ? -12.276 1.856 -19.982 1.00 97.00 159 ILE A N 1
ATOM 1255 C CA . ILE A 1 159 ? -13.485 2.460 -19.401 1.00 97.00 159 ILE A CA 1
ATOM 1256 C C . ILE A 1 159 ? -13.112 3.569 -18.406 1.00 97.00 159 ILE A C 1
ATOM 1258 O O . ILE A 1 159 ? -13.689 4.654 -18.443 1.00 97.00 159 ILE A O 1
ATOM 1262 N N . HIS A 1 160 ? -12.107 3.325 -17.566 1.00 96.25 160 HIS A N 1
ATOM 1263 C CA . HIS A 1 160 ? -11.730 4.160 -16.424 1.00 96.25 160 HIS A CA 1
ATOM 1264 C C . HIS A 1 160 ? -10.452 4.979 -16.660 1.00 96.25 160 HIS A C 1
ATOM 1266 O O . HIS A 1 160 ? -9.813 5.421 -15.711 1.00 96.25 160 HIS A O 1
ATOM 1272 N N . TYR A 1 161 ? -10.079 5.235 -17.919 1.00 97.75 161 TYR A N 1
ATOM 1273 C CA . TYR A 1 161 ? -8.844 5.959 -18.248 1.00 97.75 161 TYR A CA 1
ATOM 1274 C C . TYR A 1 161 ? -8.752 7.322 -17.557 1.00 97.75 161 TYR A C 1
ATOM 1276 O O . TYR A 1 161 ? -7.705 7.698 -17.042 1.00 97.75 161 TYR A O 1
ATOM 1284 N N . ASN A 1 162 ? -9.856 8.074 -17.555 1.00 97.00 162 ASN A N 1
ATOM 1285 C CA . ASN A 1 162 ? -9.878 9.398 -16.940 1.00 97.00 162 ASN A CA 1
ATOM 1286 C C . ASN A 1 162 ? -9.662 9.304 -15.424 1.00 97.00 162 ASN A C 1
ATOM 1288 O O . ASN A 1 162 ? -8.952 10.141 -14.884 1.00 97.00 162 ASN A O 1
ATOM 1292 N N . LEU A 1 163 ? -10.193 8.258 -14.777 1.00 95.19 163 LEU A N 1
ATOM 1293 C CA . LEU A 1 163 ? -9.957 7.995 -13.359 1.00 95.19 163 LEU A CA 1
ATOM 1294 C C . LEU A 1 163 ? -8.476 7.708 -13.101 1.00 95.19 163 LEU A C 1
ATOM 1296 O O . LEU A 1 163 ? -7.899 8.373 -12.257 1.00 95.19 163 LEU A O 1
ATOM 1300 N N . LEU A 1 164 ? -7.832 6.822 -13.878 1.00 95.69 164 LEU A N 1
ATOM 1301 C CA . LEU A 1 164 ? -6.378 6.610 -13.765 1.00 95.69 164 LEU A CA 1
ATOM 1302 C C . LEU A 1 164 ? -5.615 7.928 -13.947 1.00 95.69 164 LEU A C 1
ATOM 1304 O O . LEU A 1 164 ? -4.679 8.219 -13.208 1.00 95.69 164 LEU A O 1
ATOM 1308 N N . SER A 1 165 ? -6.010 8.722 -14.944 1.00 96.56 165 SER A N 1
ATOM 1309 C CA . SER A 1 165 ? -5.350 9.990 -15.213 1.00 96.56 165 SER A CA 1
ATOM 1310 C C . SER A 1 165 ? -5.484 10.955 -14.037 1.00 96.56 165 SER A C 1
ATOM 1312 O O . SER A 1 165 ? -4.493 11.577 -13.667 1.00 96.56 165 SER A O 1
ATOM 1314 N N . ASP A 1 166 ? -6.669 11.067 -13.434 1.00 96.81 166 ASP A N 1
ATOM 1315 C CA . ASP A 1 166 ? -6.904 11.880 -12.237 1.00 96.81 166 ASP A CA 1
ATOM 1316 C C . ASP A 1 166 ? -6.084 11.346 -11.052 1.00 96.81 166 ASP A C 1
ATOM 1318 O O . ASP A 1 166 ? -5.328 12.109 -10.457 1.00 96.81 166 ASP A O 1
ATOM 1322 N N . THR A 1 167 ? -6.133 10.035 -10.785 1.00 95.88 167 THR A N 1
ATOM 1323 C CA . THR A 1 167 ? -5.369 9.377 -9.714 1.00 95.88 167 THR A CA 1
ATOM 1324 C C . THR A 1 167 ? -3.875 9.650 -9.826 1.00 95.88 167 THR A C 1
ATOM 1326 O O . THR A 1 167 ? -3.233 9.889 -8.818 1.00 95.88 167 THR A O 1
ATOM 1329 N N . LEU A 1 168 ? -3.298 9.652 -11.027 1.00 95.62 168 LEU A N 1
ATOM 1330 C CA . LEU A 1 168 ? -1.864 9.888 -11.202 1.00 95.62 168 LEU A CA 1
ATOM 1331 C C . LEU A 1 168 ? -1.469 11.369 -11.135 1.00 95.62 168 LEU A C 1
ATOM 1333 O O . LEU A 1 168 ? -0.323 11.667 -10.819 1.00 95.62 168 LEU A O 1
ATOM 1337 N N . SER A 1 169 ? -2.374 12.298 -11.451 1.00 96.00 169 SER A N 1
ATOM 1338 C CA . SER A 1 169 ? -2.031 13.718 -11.651 1.00 96.00 169 SER A CA 1
ATOM 1339 C C . SER A 1 169 ? -2.641 14.687 -10.638 1.00 96.00 169 SER A C 1
ATOM 1341 O O . SER A 1 169 ? -2.349 15.879 -10.687 1.00 96.00 169 SER A O 1
ATOM 1343 N N . ILE A 1 170 ? -3.465 14.206 -9.708 1.00 95.31 170 ILE A N 1
ATOM 1344 C CA . ILE A 1 170 ? -4.072 15.014 -8.648 1.00 95.31 170 ILE A CA 1
ATOM 1345 C C . ILE A 1 170 ? -3.712 14.378 -7.303 1.00 95.31 170 ILE A C 1
ATOM 1347 O O . ILE A 1 170 ? -4.268 13.340 -6.951 1.00 95.31 170 ILE A O 1
ATOM 1351 N N . LYS A 1 171 ? -2.799 15.008 -6.547 1.00 93.56 171 LYS A N 1
ATOM 1352 C CA . LYS A 1 171 ? -2.445 14.561 -5.189 1.00 93.56 171 LYS A CA 1
ATOM 1353 C C . LYS A 1 171 ? -3.649 14.767 -4.255 1.00 93.56 171 LYS A C 1
ATOM 1355 O O . LYS A 1 171 ? -4.128 15.900 -4.148 1.00 93.56 171 LYS A O 1
ATOM 1360 N N . PRO A 1 172 ? -4.154 13.715 -3.588 1.00 93.06 172 PRO A N 1
ATOM 1361 C CA . PRO A 1 172 ? -5.244 13.851 -2.631 1.00 93.06 172 PRO A CA 1
ATOM 1362 C C . PRO A 1 172 ? -4.856 14.710 -1.422 1.00 93.06 172 PRO A C 1
ATOM 1364 O O . PRO A 1 172 ? -3.730 14.659 -0.929 1.00 93.06 172 PRO A O 1
ATOM 1367 N N . GLU A 1 173 ? -5.812 15.475 -0.896 1.00 89.69 173 GLU A N 1
ATOM 1368 C CA . GLU A 1 173 ? -5.622 16.190 0.368 1.00 89.69 173 GLU A CA 1
ATOM 1369 C C . GLU A 1 173 ? -5.570 15.206 1.549 1.00 89.69 173 GLU A C 1
ATOM 1371 O O . GLU A 1 173 ? -6.435 14.332 1.679 1.00 89.69 173 GLU A O 1
ATOM 1376 N N . ASN A 1 174 ? -4.606 15.409 2.456 1.00 85.38 174 ASN A N 1
ATOM 1377 C CA . ASN A 1 174 ? -4.414 14.604 3.671 1.00 85.38 174 ASN A CA 1
ATOM 1378 C C . ASN A 1 174 ? -4.255 13.100 3.385 1.00 85.38 174 ASN A C 1
ATOM 1380 O O . ASN A 1 174 ? -4.833 12.262 4.082 1.00 85.38 174 ASN A O 1
ATOM 1384 N N . ASP A 1 175 ? -3.506 12.776 2.328 1.00 86.44 175 ASP A N 1
ATOM 1385 C CA . ASP A 1 175 ? -3.274 11.406 1.876 1.00 86.44 175 ASP A CA 1
ATOM 1386 C C . ASP A 1 175 ? -2.703 10.521 2.994 1.00 86.44 175 ASP A C 1
ATOM 1388 O O . ASP A 1 175 ? -3.262 9.474 3.325 1.00 86.44 175 ASP A O 1
ATOM 1392 N N . ASN A 1 176 ? -1.641 11.001 3.654 1.00 87.25 176 ASN A N 1
ATOM 1393 C CA . ASN A 1 176 ? -0.835 10.213 4.593 1.00 87.25 176 ASN A CA 1
ATOM 1394 C C . ASN A 1 176 ? -0.393 8.868 3.982 1.00 87.25 176 ASN A C 1
ATOM 1396 O O . ASN A 1 176 ? -0.294 7.864 4.683 1.00 87.25 176 ASN A O 1
ATOM 1400 N N . CYS A 1 177 ? -0.162 8.855 2.665 1.00 88.44 177 CYS A N 1
ATOM 1401 C CA . CYS A 1 177 ? 0.284 7.701 1.887 1.00 88.44 177 CYS A CA 1
ATOM 1402 C C . CYS A 1 177 ? -0.706 6.529 1.802 1.00 88.44 177 CYS A C 1
ATOM 1404 O O . CYS A 1 177 ? -0.307 5.397 1.525 1.00 88.44 177 CYS A O 1
ATOM 1406 N N . GLU A 1 178 ? -1.998 6.780 2.028 1.00 88.38 178 GLU A N 1
ATOM 1407 C CA . GLU A 1 178 ? -3.030 5.737 2.076 1.00 88.38 178 GLU A CA 1
ATOM 1408 C C . GLU A 1 178 ? -3.845 5.621 0.782 1.00 88.38 178 GLU A C 1
ATOM 1410 O O . GLU A 1 178 ? -4.605 4.665 0.626 1.00 88.38 178 GLU A O 1
ATOM 1415 N N . SER A 1 179 ? -3.713 6.561 -0.152 1.00 92.75 179 SER A N 1
ATOM 1416 C CA . SER A 1 179 ? -4.431 6.554 -1.421 1.00 92.75 179 SER A CA 1
ATOM 1417 C C . SER A 1 179 ? -3.745 5.707 -2.496 1.00 92.75 179 SER A C 1
ATOM 1419 O O . SER A 1 179 ? -2.562 5.366 -2.422 1.00 92.75 179 SER A O 1
ATOM 1421 N N . LEU A 1 180 ? -4.498 5.407 -3.557 1.00 93.00 180 LEU A N 1
ATOM 1422 C CA . LEU A 1 180 ? -3.948 4.807 -4.771 1.00 93.00 180 LEU A CA 1
ATOM 1423 C C . LEU A 1 180 ? -2.962 5.751 -5.491 1.00 93.00 180 LEU A C 1
ATOM 1425 O O . LEU A 1 180 ? -2.085 5.273 -6.199 1.00 93.00 180 LEU A O 1
ATOM 1429 N N . HIS A 1 181 ? -3.061 7.076 -5.307 1.00 94.50 181 HIS A N 1
ATOM 1430 C CA . HIS A 1 181 ? -2.099 8.026 -5.878 1.00 94.50 181 HIS A CA 1
ATOM 1431 C C . HIS A 1 181 ? -0.694 7.769 -5.330 1.00 94.50 181 HIS A C 1
ATOM 1433 O O . HIS A 1 181 ? 0.210 7.472 -6.109 1.00 94.50 181 HIS A O 1
ATOM 1439 N N . SER A 1 182 ? -0.525 7.822 -4.004 1.00 91.81 182 SER A N 1
ATOM 1440 C CA . SER A 1 182 ? 0.773 7.593 -3.356 1.00 91.81 182 SER A CA 1
ATOM 1441 C C . SER A 1 182 ? 1.363 6.233 -3.703 1.00 91.81 182 SER A C 1
ATOM 1443 O O . SER A 1 182 ? 2.558 6.120 -3.949 1.00 91.81 182 SER A O 1
ATOM 1445 N N . GLU A 1 183 ? 0.521 5.206 -3.775 1.00 89.31 183 GLU A N 1
ATOM 1446 C CA . GLU A 1 183 ? 0.943 3.869 -4.171 1.00 89.31 183 GLU A CA 1
ATOM 1447 C C . GLU A 1 183 ? 1.462 3.816 -5.608 1.00 89.31 183 GLU A C 1
ATOM 1449 O O . GLU A 1 183 ? 2.558 3.323 -5.835 1.00 89.31 183 GLU A O 1
ATOM 1454 N N . LEU A 1 184 ? 0.738 4.375 -6.580 1.00 92.62 184 LEU A N 1
ATOM 1455 C CA . LEU A 1 184 ? 1.189 4.357 -7.974 1.00 92.62 184 LEU A CA 1
ATOM 1456 C C . LEU A 1 184 ? 2.428 5.225 -8.210 1.00 92.62 184 LEU A C 1
ATOM 1458 O O . LEU A 1 184 ? 3.261 4.875 -9.046 1.00 92.62 184 LEU A O 1
ATOM 1462 N N . ILE A 1 185 ? 2.564 6.347 -7.497 1.00 91.81 185 ILE A N 1
ATOM 1463 C CA . ILE A 1 185 ? 3.789 7.153 -7.544 1.00 91.81 185 ILE A CA 1
ATOM 1464 C C . ILE A 1 185 ? 4.968 6.347 -6.993 1.00 91.81 185 ILE A C 1
ATOM 1466 O O . ILE A 1 185 ? 6.009 6.300 -7.646 1.00 91.81 185 ILE A O 1
ATOM 1470 N N . ARG A 1 186 ? 4.791 5.638 -5.875 1.00 89.44 186 ARG A N 1
ATOM 1471 C CA . ARG A 1 186 ? 5.820 4.747 -5.333 1.00 89.44 186 ARG A CA 1
ATOM 1472 C C . ARG A 1 186 ? 6.204 3.631 -6.287 1.00 89.44 186 ARG A C 1
ATOM 1474 O O . ARG A 1 186 ? 7.384 3.479 -6.575 1.00 89.44 186 ARG A O 1
ATOM 1481 N N . GLU A 1 187 ? 5.231 2.899 -6.819 1.00 89.25 187 GLU A N 1
ATOM 1482 C CA . GLU A 1 187 ? 5.474 1.828 -7.794 1.00 89.25 187 GLU A CA 1
ATOM 1483 C C . GLU A 1 187 ? 6.269 2.349 -9.002 1.00 89.25 187 GLU A C 1
ATOM 1485 O O . GLU A 1 187 ? 7.210 1.716 -9.478 1.00 89.25 187 GLU A O 1
ATOM 1490 N N . GLN A 1 188 ? 5.941 3.551 -9.487 1.00 91.62 188 GLN A N 1
ATOM 1491 C CA . GLN A 1 188 ? 6.700 4.196 -10.555 1.00 91.62 188 GLN A CA 1
ATOM 1492 C C . GLN A 1 188 ? 8.151 4.478 -10.132 1.00 91.62 188 GLN A C 1
ATOM 1494 O O . GLN A 1 188 ? 9.072 4.230 -10.910 1.00 91.62 188 GLN A O 1
ATOM 1499 N N . CYS A 1 189 ? 8.359 4.993 -8.922 1.00 89.62 189 CYS A N 1
ATOM 1500 C CA . CYS A 1 189 ? 9.681 5.295 -8.383 1.00 89.62 189 CYS A CA 1
ATOM 1501 C C . CYS A 1 189 ? 10.534 4.035 -8.188 1.00 89.62 189 CYS A C 1
ATOM 1503 O O . CYS A 1 189 ? 11.696 4.028 -8.590 1.00 89.62 189 CYS A O 1
ATOM 1505 N N . GLU A 1 190 ? 9.951 2.947 -7.684 1.00 87.06 190 GLU A N 1
ATOM 1506 C CA . GLU A 1 190 ? 10.619 1.647 -7.557 1.00 87.06 190 GLU A CA 1
ATOM 1507 C C . GLU A 1 190 ? 11.025 1.081 -8.929 1.00 87.06 190 GLU A C 1
ATOM 1509 O O . GLU A 1 190 ? 12.131 0.560 -9.097 1.00 87.06 190 GLU A O 1
ATOM 1514 N N . LEU A 1 191 ? 10.173 1.232 -9.951 1.00 88.44 191 LEU A N 1
ATOM 1515 C CA . LEU A 1 191 ? 10.492 0.822 -11.323 1.00 88.44 191 LEU A CA 1
ATOM 1516 C C . LEU A 1 191 ? 11.621 1.657 -11.938 1.00 88.44 191 LEU A C 1
ATOM 1518 O O . LEU A 1 191 ? 12.488 1.104 -12.620 1.00 88.44 191 LEU A O 1
ATOM 1522 N N . VAL A 1 192 ? 11.631 2.970 -11.693 1.00 87.06 192 VAL A N 1
ATOM 1523 C CA . VAL A 1 192 ? 12.719 3.865 -12.112 1.00 87.06 192 VAL A CA 1
ATOM 1524 C C . VAL A 1 192 ? 14.021 3.457 -11.422 1.00 87.06 192 VAL A C 1
ATOM 1526 O O . VAL A 1 192 ? 15.018 3.232 -12.105 1.00 87.06 192 VAL A O 1
ATOM 1529 N N . GLU A 1 193 ? 14.014 3.265 -10.101 1.00 83.62 193 GLU A N 1
ATOM 1530 C CA . GLU A 1 193 ? 15.182 2.828 -9.327 1.00 83.62 193 GLU A CA 1
ATOM 1531 C C . GLU A 1 193 ? 15.731 1.488 -9.852 1.00 83.62 193 GLU A C 1
ATOM 1533 O O . GLU A 1 193 ? 16.923 1.363 -10.154 1.00 83.62 193 GLU A O 1
ATOM 1538 N N . ALA A 1 194 ? 14.855 0.497 -10.054 1.00 83.81 194 ALA A N 1
ATOM 1539 C CA . ALA A 1 194 ? 15.211 -0.802 -10.620 1.00 83.81 194 ALA A CA 1
ATOM 1540 C C . ALA A 1 194 ? 15.799 -0.683 -12.033 1.00 83.81 194 ALA A C 1
ATOM 1542 O O . ALA A 1 194 ? 16.740 -1.406 -12.387 1.00 83.81 194 ALA A O 1
ATOM 1543 N N . LYS A 1 195 ? 15.276 0.234 -12.858 1.00 83.81 195 LYS A N 1
ATOM 1544 C CA . LYS A 1 195 ? 15.810 0.483 -14.198 1.00 83.81 195 LYS A CA 1
ATOM 1545 C C . LYS A 1 195 ? 17.219 1.063 -14.134 1.00 83.81 195 LYS A C 1
ATOM 1547 O O . LYS A 1 195 ? 18.081 0.578 -14.870 1.00 83.81 195 LYS A O 1
ATOM 1552 N N . ILE A 1 196 ? 17.477 2.035 -13.259 1.00 78.88 196 ILE A N 1
ATOM 1553 C CA . ILE A 1 196 ? 18.812 2.631 -13.153 1.00 78.88 196 ILE A CA 1
ATOM 1554 C C . ILE A 1 196 ? 19.820 1.616 -12.599 1.00 78.88 196 ILE A C 1
ATOM 1556 O O . ILE A 1 196 ? 20.894 1.460 -13.175 1.00 78.88 196 ILE A O 1
ATOM 1560 N N . MET A 1 197 ? 19.446 0.817 -11.593 1.00 77.56 197 MET A N 1
ATOM 1561 C CA . MET A 1 197 ? 20.288 -0.284 -11.095 1.00 77.56 197 MET A CA 1
ATOM 1562 C C . MET A 1 197 ? 20.696 -1.268 -12.203 1.00 77.56 197 MET A C 1
ATOM 1564 O O . MET A 1 197 ? 21.833 -1.745 -12.245 1.00 77.56 197 MET A O 1
ATOM 1568 N N . ASN A 1 198 ? 19.777 -1.576 -13.121 1.00 78.19 198 ASN A N 1
ATOM 1569 C CA . ASN A 1 198 ? 20.076 -2.432 -14.267 1.00 78.19 198 ASN A CA 1
ATOM 1570 C C . ASN A 1 198 ? 21.032 -1.772 -15.270 1.00 78.19 198 ASN A C 1
ATOM 1572 O O . ASN A 1 198 ? 21.792 -2.486 -15.923 1.00 78.19 198 ASN A O 1
ATOM 1576 N N . PHE A 1 199 ? 21.014 -0.443 -15.405 1.00 71.12 199 PHE A N 1
ATOM 1577 C CA . PHE A 1 199 ? 21.997 0.276 -16.216 1.00 71.12 199 PHE A CA 1
ATOM 1578 C C . PHE A 1 199 ? 23.388 0.249 -15.575 1.00 71.12 199 PHE A C 1
ATOM 1580 O O . PHE A 1 199 ? 24.333 -0.139 -16.258 1.00 71.12 199 PHE A O 1
ATOM 1587 N N . SER A 1 200 ? 23.505 0.546 -14.275 1.00 67.62 200 SER A N 1
ATOM 1588 C CA . SER A 1 200 ? 24.789 0.533 -13.551 1.00 67.62 200 SER A CA 1
ATOM 1589 C C . SER A 1 200 ? 25.477 -0.835 -13.610 1.00 67.62 200 SER A C 1
ATOM 1591 O O . SER A 1 200 ? 26.671 -0.933 -13.879 1.00 67.62 200 SER A O 1
ATOM 1593 N N . ARG A 1 201 ? 24.708 -1.923 -13.467 1.00 68.38 201 ARG A N 1
ATOM 1594 C CA . ARG A 1 201 ? 25.245 -3.287 -13.602 1.00 68.38 201 ARG A CA 1
ATOM 1595 C C . ARG A 1 201 ? 25.802 -3.585 -14.992 1.00 68.38 201 ARG A C 1
ATOM 1597 O O . ARG A 1 201 ? 26.812 -4.266 -15.106 1.00 68.38 201 ARG A O 1
ATOM 1604 N N . LYS A 1 202 ? 25.156 -3.086 -16.051 1.00 65.81 202 LYS A N 1
ATOM 1605 C CA . LYS A 1 202 ? 25.644 -3.282 -17.425 1.00 65.81 202 LYS A CA 1
ATOM 1606 C C . LYS A 1 202 ? 26.930 -2.500 -17.688 1.00 65.81 202 LYS A C 1
ATOM 1608 O O . LYS A 1 202 ? 27.785 -3.000 -18.407 1.00 65.81 202 LYS A O 1
ATOM 1613 N N . THR A 1 203 ? 27.083 -1.307 -17.111 1.00 59.59 203 THR A N 1
ATOM 1614 C CA . THR A 1 203 ? 28.284 -0.479 -17.315 1.00 59.59 203 THR A CA 1
ATOM 1615 C C . THR A 1 203 ? 29.533 -1.026 -16.625 1.00 59.59 203 THR A C 1
ATOM 1617 O O . THR A 1 203 ? 30.633 -0.776 -17.110 1.00 59.59 203 THR A O 1
ATOM 1620 N N . ASP A 1 204 ? 29.381 -1.799 -15.546 1.00 58.62 204 ASP A N 1
ATOM 1621 C CA . ASP A 1 204 ? 30.515 -2.437 -14.862 1.00 58.62 204 ASP A CA 1
ATOM 1622 C C . ASP A 1 204 ? 31.063 -3.655 -15.632 1.00 58.62 204 ASP A C 1
ATOM 1624 O O . ASP A 1 204 ? 32.267 -3.916 -15.603 1.00 58.62 204 ASP A O 1
ATOM 1628 N N . ASP A 1 205 ? 30.200 -4.373 -16.362 1.00 55.56 205 ASP A N 1
ATOM 1629 C CA . ASP A 1 205 ? 30.576 -5.564 -17.143 1.00 55.56 205 ASP A CA 1
ATOM 1630 C C . ASP A 1 205 ? 31.063 -5.232 -18.565 1.00 55.56 205 ASP A C 1
ATOM 1632 O O . ASP A 1 205 ? 31.849 -5.975 -19.163 1.00 55.56 205 ASP A O 1
ATOM 1636 N N . GLU A 1 206 ? 30.634 -4.103 -19.128 1.00 51.81 206 GLU A N 1
ATOM 1637 C CA . GLU A 1 206 ? 30.907 -3.731 -20.509 1.00 51.81 206 GLU A CA 1
ATOM 1638 C C . GLU A 1 206 ? 31.740 -2.445 -20.586 1.00 51.81 206 GLU A C 1
ATOM 1640 O O . GLU A 1 206 ? 31.247 -1.332 -20.425 1.00 51.81 206 GLU A O 1
ATOM 1645 N N . SER A 1 207 ? 33.027 -2.598 -20.917 1.00 47.28 207 SER A N 1
ATOM 1646 C CA . SER A 1 207 ? 33.951 -1.510 -21.283 1.00 47.28 207 SER A CA 1
ATOM 1647 C C . SER A 1 207 ? 33.541 -0.845 -22.609 1.00 47.28 207 SER A C 1
ATOM 1649 O O . SER A 1 207 ? 34.254 -0.895 -23.608 1.00 47.28 207 SER A O 1
ATOM 1651 N N . LEU A 1 208 ? 32.345 -0.263 -22.680 1.00 49.56 208 LEU A N 1
ATOM 1652 C CA . LEU A 1 208 ? 31.697 0.066 -23.944 1.00 49.56 208 LEU A CA 1
ATOM 1653 C C . LEU A 1 208 ? 31.354 1.550 -24.042 1.00 49.56 208 LEU A C 1
ATOM 1655 O O . LEU A 1 208 ? 30.341 2.023 -23.552 1.00 49.56 208 LEU A O 1
ATOM 1659 N N . SER A 1 209 ? 32.253 2.247 -24.739 1.00 45.00 209 SER A N 1
ATOM 1660 C CA . SER A 1 209 ? 32.112 3.217 -25.847 1.00 45.00 209 SER A CA 1
ATOM 1661 C C . SER A 1 209 ? 30.742 3.788 -26.311 1.00 45.00 209 SER A C 1
ATOM 1663 O O . SER A 1 209 ? 30.715 4.494 -27.317 1.00 45.00 209 SER A O 1
ATOM 1665 N N . ALA A 1 210 ? 29.629 3.597 -25.603 1.00 49.53 210 ALA A N 1
ATOM 1666 C CA . ALA A 1 210 ? 28.298 4.147 -25.887 1.00 49.53 210 ALA A CA 1
ATOM 1667 C C . ALA A 1 210 ? 27.918 5.311 -24.938 1.00 49.53 210 ALA A C 1
ATOM 1669 O O . ALA A 1 210 ? 26.748 5.513 -24.615 1.00 49.53 210 ALA A O 1
ATOM 1670 N N . ASN A 1 211 ? 28.911 6.093 -24.496 1.00 48.44 211 ASN A N 1
ATOM 1671 C CA . ASN A 1 211 ? 28.788 7.059 -23.392 1.00 48.44 211 ASN A CA 1
ATOM 1672 C C . ASN A 1 211 ? 27.688 8.125 -23.540 1.00 48.44 211 ASN A C 1
ATOM 1674 O O . ASN A 1 211 ? 27.228 8.645 -22.530 1.00 48.44 211 ASN A O 1
ATOM 1678 N N . ASN A 1 212 ? 27.244 8.472 -24.750 1.00 48.09 212 ASN A N 1
ATOM 1679 C CA . ASN A 1 212 ? 26.346 9.621 -24.911 1.00 48.09 212 ASN A CA 1
ATOM 1680 C C . ASN A 1 212 ? 24.866 9.281 -24.670 1.00 48.09 212 ASN A C 1
ATOM 1682 O O . ASN A 1 212 ? 24.175 10.056 -24.014 1.00 48.09 212 ASN A O 1
ATOM 1686 N N . THR A 1 213 ? 24.371 8.141 -25.163 1.00 51.56 213 THR A N 1
ATOM 1687 C CA . THR A 1 213 ? 22.952 7.764 -24.995 1.00 51.56 213 THR A CA 1
ATOM 1688 C C . THR A 1 213 ? 22.679 7.285 -23.575 1.00 51.56 213 THR A C 1
ATOM 1690 O O . THR A 1 213 ? 21.699 7.702 -22.965 1.00 51.56 213 THR A O 1
ATOM 1693 N N . ILE A 1 214 ? 23.608 6.500 -23.015 1.00 54.16 214 ILE A N 1
ATOM 1694 C CA . ILE A 1 214 ? 23.530 6.029 -21.629 1.00 54.16 214 ILE A CA 1
ATOM 1695 C C . ILE A 1 214 ? 23.538 7.225 -20.667 1.00 54.16 214 ILE A C 1
ATOM 1697 O O . ILE A 1 214 ? 22.744 7.238 -19.737 1.00 54.16 214 ILE A O 1
ATOM 1701 N N . SER A 1 215 ? 24.346 8.265 -20.928 1.00 60.84 215 SER A N 1
ATOM 1702 C CA . SER A 1 215 ? 24.409 9.455 -20.065 1.00 60.84 215 SER A CA 1
ATOM 1703 C C . SER A 1 215 ? 23.132 10.305 -20.088 1.00 60.84 215 SER A C 1
ATOM 1705 O O . SER A 1 215 ? 22.773 10.881 -19.061 1.00 60.84 215 SER A O 1
ATOM 1707 N N . ALA A 1 216 ? 22.452 10.411 -21.235 1.00 63.81 216 ALA A N 1
ATOM 1708 C CA . ALA A 1 216 ? 21.215 11.185 -21.336 1.00 63.81 216 ALA A CA 1
ATOM 1709 C C . ALA A 1 216 ? 20.036 10.457 -20.672 1.00 63.81 216 ALA A C 1
ATOM 1711 O O . ALA A 1 216 ? 19.303 11.066 -19.893 1.00 63.81 216 ALA A O 1
ATOM 1712 N N . GLU A 1 217 ? 19.885 9.154 -20.934 1.00 68.00 217 GLU A N 1
ATOM 1713 C CA . GLU A 1 217 ? 18.853 8.326 -20.300 1.00 68.00 217 GLU A CA 1
ATOM 1714 C C . GLU A 1 217 ? 19.077 8.222 -18.787 1.00 68.00 217 GLU A C 1
ATOM 1716 O O . GLU A 1 217 ? 18.137 8.423 -18.020 1.00 68.00 217 GLU A O 1
ATOM 1721 N N . SER A 1 218 ? 20.320 8.008 -18.334 1.00 70.56 218 SER A N 1
ATOM 1722 C CA . SER A 1 218 ? 20.639 8.007 -16.903 1.00 70.56 218 SER A CA 1
ATOM 1723 C C . SER A 1 218 ? 20.357 9.363 -16.259 1.00 70.56 218 SER A C 1
ATOM 1725 O O . SER A 1 218 ? 19.832 9.409 -15.154 1.00 70.56 218 SER A O 1
ATOM 1727 N N . GLY A 1 219 ? 20.662 10.468 -16.951 1.00 76.94 219 GLY A N 1
ATOM 1728 C CA . GLY A 1 219 ? 20.395 11.819 -16.461 1.00 76.94 219 GLY A CA 1
ATOM 1729 C C . GLY A 1 219 ? 18.907 12.069 -16.215 1.00 76.94 219 GLY A C 1
ATOM 1730 O O . GLY A 1 219 ? 18.541 12.541 -15.141 1.00 76.94 219 GLY A O 1
ATOM 1731 N N . HIS A 1 220 ? 18.048 11.691 -17.168 1.00 81.75 220 HIS A N 1
ATOM 1732 C CA . HIS A 1 220 ? 16.597 11.815 -17.012 1.00 81.75 220 HIS A CA 1
ATOM 1733 C C . HIS A 1 220 ? 16.057 10.931 -15.881 1.00 81.75 220 HIS A C 1
ATOM 1735 O O . HIS A 1 220 ? 15.278 11.399 -15.054 1.00 81.75 220 HIS A O 1
ATOM 1741 N N . LEU A 1 221 ? 16.494 9.671 -15.798 1.00 83.19 221 LEU A N 1
ATOM 1742 C CA . LEU A 1 221 ? 16.042 8.770 -14.737 1.00 83.19 221 LEU A CA 1
ATOM 1743 C C . LEU A 1 221 ? 16.486 9.240 -13.350 1.00 83.19 221 LEU A C 1
ATOM 1745 O O . LEU A 1 221 ? 15.713 9.140 -12.402 1.00 83.19 221 LEU A O 1
ATOM 1749 N N . CYS A 1 222 ? 17.693 9.792 -13.234 1.00 84.12 222 CYS A N 1
ATOM 1750 C CA . CYS A 1 222 ? 18.166 10.389 -11.991 1.00 84.12 222 CYS A CA 1
ATOM 1751 C C . CYS A 1 222 ? 17.373 11.641 -11.604 1.00 84.12 222 CYS A C 1
ATOM 1753 O O . CYS A 1 222 ? 17.102 11.835 -10.424 1.00 84.12 222 CYS A O 1
ATOM 1755 N N . GLU A 1 223 ? 16.937 12.458 -12.569 1.00 85.06 223 GLU A N 1
ATOM 1756 C CA . GLU A 1 223 ? 16.024 13.575 -12.295 1.00 85.06 223 GLU A CA 1
ATOM 1757 C C . GLU A 1 223 ? 14.676 13.074 -11.749 1.00 85.06 223 GLU A C 1
ATOM 1759 O O . GLU A 1 223 ? 14.158 13.619 -10.775 1.00 85.06 223 GLU A O 1
ATOM 1764 N N . VAL A 1 224 ? 14.120 12.007 -12.335 1.00 86.06 224 VAL A N 1
ATOM 1765 C CA . VAL A 1 224 ? 12.875 11.389 -11.851 1.00 86.06 224 VAL A CA 1
ATOM 1766 C C . VAL A 1 224 ? 13.062 10.795 -10.452 1.00 86.06 224 VAL A C 1
ATOM 1768 O O . VAL A 1 224 ? 12.218 11.018 -9.587 1.00 86.06 224 VAL A O 1
ATOM 1771 N N . LEU A 1 225 ? 14.170 10.092 -10.199 1.00 85.56 225 LEU A N 1
ATOM 1772 C CA . LEU A 1 225 ? 14.471 9.507 -8.889 1.00 85.56 225 LEU A CA 1
ATOM 1773 C C . LEU A 1 225 ? 14.663 10.586 -7.812 1.00 85.56 225 LEU A C 1
ATOM 1775 O O . LEU A 1 225 ? 14.128 10.458 -6.712 1.00 85.56 225 LEU A O 1
ATOM 1779 N N . GLN A 1 226 ? 15.320 11.697 -8.153 1.00 83.38 226 GLN A N 1
ATOM 1780 C CA . GLN A 1 226 ? 15.443 12.840 -7.254 1.00 83.38 226 GLN A CA 1
ATOM 1781 C C . GLN A 1 226 ? 14.067 13.418 -6.900 1.00 83.38 226 GLN A C 1
ATOM 1783 O O . GLN A 1 226 ? 13.799 13.684 -5.732 1.00 83.38 226 GLN A O 1
ATOM 1788 N N . GLN A 1 227 ? 13.168 13.560 -7.880 1.00 85.56 227 GLN A N 1
ATOM 1789 C CA . GLN A 1 227 ? 11.792 13.993 -7.613 1.00 85.56 227 GLN A CA 1
ATOM 1790 C C . GLN A 1 227 ? 11.020 12.972 -6.768 1.00 85.56 227 GLN A C 1
ATOM 1792 O O . GLN A 1 227 ? 10.143 13.353 -6.002 1.00 85.56 227 GLN A O 1
ATOM 1797 N N . CYS A 1 228 ? 11.305 11.675 -6.906 1.00 87.88 228 CYS A N 1
ATOM 1798 C CA . CYS A 1 228 ? 10.687 10.649 -6.069 1.00 87.88 228 CYS A CA 1
ATOM 1799 C C . CYS A 1 228 ? 11.037 10.831 -4.591 1.00 87.88 228 CYS A C 1
ATOM 1801 O O . CYS A 1 228 ? 10.167 10.638 -3.749 1.00 87.88 228 CYS A O 1
ATOM 1803 N N . ARG A 1 229 ? 12.269 11.251 -4.281 1.00 82.31 229 ARG A N 1
ATOM 1804 C CA . ARG A 1 229 ? 12.736 11.519 -2.912 1.00 82.31 229 ARG A CA 1
ATOM 1805 C C . ARG A 1 229 ? 12.002 12.676 -2.233 1.00 82.31 229 ARG A C 1
ATOM 1807 O O . ARG A 1 229 ? 11.907 12.717 -1.013 1.00 82.31 229 ARG A O 1
ATOM 1814 N N . GLU A 1 230 ? 11.518 13.637 -3.016 1.00 83.56 230 GLU A N 1
ATOM 1815 C CA . GLU A 1 230 ? 10.777 14.788 -2.492 1.00 83.56 230 GLU A CA 1
ATOM 1816 C C . GLU A 1 230 ? 9.364 14.409 -2.010 1.00 83.56 230 GLU A C 1
ATOM 1818 O O . GLU A 1 230 ? 8.730 15.194 -1.301 1.00 83.56 230 GLU A O 1
ATOM 1823 N N . ASP A 1 231 ? 8.865 13.220 -2.367 1.00 84.25 231 ASP A N 1
ATOM 1824 C CA . ASP A 1 231 ? 7.581 12.712 -1.891 1.00 84.25 231 ASP A CA 1
ATOM 1825 C C . ASP A 1 231 ? 7.742 11.959 -0.560 1.00 84.25 231 ASP A C 1
ATOM 1827 O O . ASP A 1 231 ? 8.452 10.959 -0.466 1.00 84.25 231 ASP A O 1
ATOM 1831 N N . GLU A 1 232 ? 7.018 12.412 0.464 1.00 83.56 232 GLU A N 1
ATOM 1832 C CA . GLU A 1 232 ? 6.984 11.820 1.809 1.00 83.56 232 GLU A CA 1
ATOM 1833 C C . GLU A 1 232 ? 6.553 10.341 1.835 1.00 83.56 232 GLU A C 1
ATOM 1835 O O . GLU A 1 232 ? 6.818 9.639 2.808 1.00 83.56 232 GLU A O 1
ATOM 1840 N N . CYS A 1 233 ? 5.896 9.863 0.776 1.00 85.38 233 CYS A N 1
ATOM 1841 C CA . CYS A 1 233 ? 5.408 8.493 0.659 1.00 85.38 233 CYS A CA 1
ATOM 1842 C C . CYS A 1 233 ? 6.403 7.520 0.019 1.00 85.38 233 CYS A C 1
ATOM 1844 O O . CYS A 1 233 ? 6.111 6.318 -0.046 1.00 85.38 233 CYS A O 1
ATOM 1846 N N . ASN A 1 234 ? 7.557 8.019 -0.433 1.00 81.94 234 ASN A N 1
ATOM 1847 C CA . ASN A 1 234 ? 8.608 7.233 -1.064 1.00 81.94 234 ASN A CA 1
ATOM 1848 C C . ASN A 1 234 ? 9.796 7.060 -0.118 1.00 81.94 234 ASN A C 1
ATOM 1850 O O . ASN A 1 234 ? 10.511 8.004 0.206 1.00 81.94 234 ASN A O 1
ATOM 1854 N N . PHE A 1 235 ? 10.059 5.815 0.269 1.00 72.44 235 PHE A N 1
ATOM 1855 C CA . PHE A 1 235 ? 11.209 5.462 1.097 1.00 72.44 235 PHE A CA 1
ATOM 1856 C C . PHE A 1 235 ? 12.373 5.001 0.217 1.00 72.44 235 PHE A C 1
ATOM 1858 O O . PHE A 1 235 ? 12.692 3.815 0.157 1.00 72.44 235 PHE A O 1
ATOM 1865 N N . ILE A 1 236 ? 12.998 5.939 -0.494 1.00 69.88 236 ILE A N 1
ATOM 1866 C CA . ILE A 1 236 ? 14.219 5.660 -1.262 1.00 69.88 236 ILE A CA 1
ATOM 1867 C C . ILE A 1 236 ? 15.414 5.770 -0.318 1.00 69.88 236 ILE A C 1
ATOM 1869 O O . ILE A 1 236 ? 15.578 6.785 0.355 1.00 69.88 236 ILE A O 1
ATOM 1873 N N . ASN A 1 237 ? 16.263 4.738 -0.274 1.00 68.19 237 ASN A N 1
ATOM 1874 C CA . ASN A 1 237 ? 17.491 4.781 0.518 1.00 68.19 237 ASN A CA 1
ATOM 1875 C C . ASN A 1 237 ? 18.466 5.817 -0.091 1.00 68.19 237 ASN A C 1
ATOM 1877 O O . ASN A 1 237 ? 18.948 5.593 -1.209 1.00 68.19 237 ASN A O 1
ATOM 1881 N N . PRO A 1 238 ? 18.812 6.904 0.630 1.00 64.25 238 PRO A N 1
ATOM 1882 C CA . PRO A 1 238 ? 19.689 7.950 0.106 1.00 64.25 238 PRO A CA 1
ATOM 1883 C C . PRO A 1 238 ? 21.089 7.453 -0.279 1.00 64.25 238 PRO A C 1
ATOM 1885 O O . PRO A 1 238 ? 21.695 7.991 -1.205 1.00 64.25 238 PRO A O 1
ATOM 1888 N N . GLU A 1 239 ? 21.611 6.423 0.397 1.00 63.44 239 GLU A N 1
ATOM 1889 C CA . GLU A 1 239 ? 22.912 5.825 0.068 1.00 63.44 239 GLU A CA 1
ATOM 1890 C C . GLU A 1 239 ? 22.870 5.154 -1.305 1.00 63.44 239 GLU A C 1
ATOM 1892 O O . GLU A 1 239 ? 23.768 5.347 -2.125 1.00 63.44 239 GLU A O 1
ATOM 1897 N N . ARG A 1 240 ? 21.786 4.427 -1.592 1.00 66.44 240 ARG A N 1
ATOM 1898 C CA . ARG A 1 240 ? 21.613 3.744 -2.875 1.00 66.44 240 ARG A CA 1
ATOM 1899 C C . ARG A 1 240 ? 21.435 4.738 -4.021 1.00 66.44 240 ARG A C 1
ATOM 1901 O O . ARG A 1 240 ? 21.969 4.539 -5.107 1.00 66.44 240 ARG A O 1
ATOM 1908 N N . GLU A 1 241 ? 20.718 5.831 -3.788 1.00 64.75 241 GLU A N 1
ATOM 1909 C CA . GLU A 1 241 ? 20.598 6.892 -4.786 1.00 64.75 241 GLU A CA 1
ATOM 1910 C C . GLU A 1 241 ? 21.941 7.587 -5.052 1.00 64.75 241 GLU A C 1
ATOM 1912 O O . GLU A 1 241 ? 22.264 7.875 -6.207 1.00 64.75 241 GLU A O 1
ATOM 1917 N N . PHE A 1 242 ? 22.754 7.814 -4.015 1.00 64.75 242 PHE A N 1
ATOM 1918 C CA . PHE A 1 242 ? 24.099 8.363 -4.180 1.00 64.75 242 PHE A CA 1
ATOM 1919 C C . PHE A 1 242 ? 24.986 7.452 -5.036 1.00 64.75 242 PHE A C 1
ATOM 1921 O O . PHE A 1 242 ? 25.639 7.943 -5.957 1.00 64.75 242 PHE A O 1
ATOM 1928 N N . GLU A 1 243 ? 24.979 6.141 -4.774 1.00 66.62 243 GLU A N 1
ATOM 1929 C CA . GLU A 1 243 ? 25.735 5.156 -5.562 1.00 66.62 243 GLU A CA 1
ATOM 1930 C C . GLU A 1 243 ? 25.380 5.208 -7.051 1.00 66.62 243 GLU A C 1
ATOM 1932 O O . GLU A 1 243 ? 26.247 5.052 -7.910 1.00 66.62 243 GLU A O 1
ATOM 1937 N N . ILE A 1 244 ? 24.104 5.437 -7.355 1.00 66.44 244 ILE A N 1
ATOM 1938 C CA . ILE A 1 244 ? 23.564 5.302 -8.702 1.00 66.44 244 ILE A CA 1
ATOM 1939 C C . ILE A 1 244 ? 23.622 6.621 -9.487 1.00 66.44 244 ILE A C 1
ATOM 1941 O O . ILE A 1 244 ? 24.010 6.636 -10.656 1.00 66.44 244 ILE A O 1
ATOM 1945 N N . CYS A 1 245 ? 23.229 7.728 -8.859 1.00 76.62 245 CYS A N 1
ATOM 1946 C CA . CYS A 1 245 ? 23.047 9.022 -9.515 1.00 76.62 245 CYS A CA 1
ATOM 1947 C C . CYS A 1 245 ? 24.116 10.059 -9.140 1.00 76.62 245 CYS A C 1
ATOM 1949 O O . CYS A 1 245 ? 24.115 11.163 -9.684 1.00 76.62 245 CYS A O 1
ATOM 1951 N N . GLY A 1 246 ? 25.026 9.742 -8.209 1.00 64.25 246 GLY A N 1
ATOM 1952 C CA . GLY A 1 246 ? 26.048 10.675 -7.724 1.00 64.25 246 GLY A CA 1
ATOM 1953 C C . GLY A 1 246 ? 25.475 11.877 -6.964 1.00 64.25 246 GLY A C 1
ATOM 1954 O O . GLY A 1 246 ? 26.158 12.891 -6.800 1.00 64.25 246 GLY A O 1
ATOM 1955 N N . VAL A 1 247 ? 24.215 11.798 -6.522 1.00 56.75 247 VAL A N 1
ATOM 1956 C CA . VAL A 1 247 ? 23.525 12.889 -5.826 1.00 56.75 247 VAL A CA 1
ATOM 1957 C C . VAL A 1 247 ? 23.828 12.791 -4.340 1.00 56.75 247 VAL A C 1
ATOM 1959 O O . VAL A 1 247 ? 23.316 11.901 -3.667 1.00 56.75 247 VAL A O 1
ATOM 1962 N N . PHE A 1 248 ? 24.666 13.696 -3.819 1.00 47.69 248 PHE A N 1
ATOM 1963 C CA . PHE A 1 248 ? 24.961 13.764 -2.384 1.00 47.69 248 PHE A CA 1
ATOM 1964 C C . PHE A 1 248 ? 23.654 13.831 -1.574 1.00 47.69 248 PHE A C 1
ATOM 1966 O O . PHE A 1 248 ? 22.784 14.643 -1.911 1.00 47.69 248 PHE A O 1
ATOM 1973 N N . PRO A 1 249 ? 23.493 13.016 -0.516 1.00 47.03 249 PRO A N 1
ATOM 1974 C CA . PRO A 1 249 ? 22.353 13.160 0.373 1.00 47.03 249 PRO A CA 1
ATOM 1975 C C . PRO A 1 249 ? 22.381 14.570 0.975 1.00 47.03 249 PRO A C 1
ATOM 1977 O O . PRO A 1 249 ? 23.408 15.022 1.485 1.00 47.03 249 PRO A O 1
ATOM 1980 N N . SER A 1 250 ? 21.263 15.297 0.902 1.00 49.28 250 SER A N 1
ATOM 1981 C CA . SER A 1 250 ? 21.040 16.416 1.817 1.00 49.28 250 SER A CA 1
ATOM 1982 C C . SER A 1 250 ? 21.106 15.854 3.237 1.00 49.28 250 SER A C 1
ATOM 1984 O O . SER A 1 250 ? 20.571 14.777 3.474 1.00 49.28 250 SER A O 1
ATOM 1986 N N . ASN A 1 251 ? 21.790 16.546 4.150 1.00 46.62 251 ASN A N 1
ATOM 1987 C CA . ASN A 1 251 ? 22.210 16.073 5.482 1.00 46.62 251 ASN A CA 1
ATOM 1988 C C . ASN A 1 251 ? 21.099 15.627 6.464 1.00 46.62 251 ASN A C 1
ATOM 1990 O O . ASN A 1 251 ? 21.373 15.477 7.649 1.00 46.62 251 ASN A O 1
ATOM 1994 N N . ASP A 1 252 ? 19.879 15.372 6.011 1.00 46.78 252 ASP A N 1
ATOM 1995 C CA . ASP A 1 252 ? 18.723 15.114 6.853 1.00 46.78 252 ASP A CA 1
ATOM 1996 C C . ASP A 1 252 ? 17.957 13.901 6.306 1.00 46.78 252 ASP A C 1
ATOM 1998 O O . ASP A 1 252 ? 17.107 14.075 5.444 1.00 46.78 252 ASP A O 1
ATOM 2002 N N . THR A 1 253 ? 18.316 12.687 6.753 1.00 46.75 253 THR A N 1
ATOM 2003 C CA . THR A 1 253 ? 17.421 11.550 7.095 1.00 46.75 253 THR A CA 1
ATOM 2004 C C . THR A 1 253 ? 18.231 10.253 7.208 1.00 46.75 253 THR A C 1
ATOM 2006 O O . THR A 1 253 ? 18.533 9.607 6.206 1.00 46.75 253 THR A O 1
ATOM 2009 N N . GLU A 1 254 ? 18.545 9.833 8.436 1.00 43.09 254 GLU A N 1
ATOM 2010 C CA . GLU A 1 254 ? 18.847 8.429 8.741 1.00 43.09 254 GLU A CA 1
ATOM 2011 C C . GLU A 1 254 ? 17.552 7.618 8.572 1.00 43.09 254 GLU A C 1
ATOM 2013 O O . GLU A 1 254 ? 16.715 7.573 9.473 1.00 43.09 254 GLU A O 1
ATOM 2018 N N . THR A 1 255 ? 17.343 6.984 7.419 1.00 48.19 255 THR A N 1
ATOM 2019 C CA . THR A 1 255 ? 16.331 5.925 7.307 1.00 48.19 255 THR A CA 1
ATOM 2020 C C . THR A 1 255 ? 16.969 4.622 7.774 1.00 48.19 255 THR A C 1
ATOM 2022 O O . THR A 1 255 ? 17.788 4.014 7.090 1.00 48.19 255 THR A O 1
ATOM 2025 N N . SER A 1 256 ? 16.635 4.232 9.004 1.00 41.81 256 SER A N 1
ATOM 2026 C CA . SER A 1 256 ? 17.143 3.029 9.663 1.00 41.81 256 SER A CA 1
ATOM 2027 C C . SER A 1 256 ? 16.807 1.778 8.835 1.00 41.81 256 SER A C 1
ATOM 2029 O O . SER A 1 256 ? 15.639 1.420 8.660 1.00 41.81 256 SER A O 1
ATOM 2031 N N . GLY A 1 257 ? 17.843 1.118 8.314 1.00 42.62 257 GLY A N 1
ATOM 2032 C CA . GLY A 1 257 ? 17.736 -0.105 7.526 1.00 42.62 257 GLY A CA 1
ATOM 2033 C C . GLY A 1 257 ? 17.362 -1.309 8.386 1.00 42.62 257 GLY A C 1
ATOM 2034 O O . GLY A 1 257 ? 18.256 -1.985 8.888 1.00 42.62 257 GLY A O 1
ATOM 2035 N N . ASN A 1 258 ? 16.054 -1.532 8.569 1.00 49.19 258 ASN A N 1
ATOM 2036 C CA . ASN A 1 258 ? 15.412 -2.842 8.797 1.00 49.19 258 ASN A CA 1
ATOM 2037 C C . ASN A 1 258 ? 13.889 -2.773 9.044 1.00 49.19 258 ASN A C 1
ATOM 2039 O O . ASN A 1 258 ? 13.283 -3.824 9.247 1.00 49.19 258 ASN A O 1
ATOM 2043 N N . SER A 1 259 ? 13.252 -1.597 9.022 1.00 49.66 259 SER A N 1
ATOM 2044 C CA . SER A 1 259 ? 11.791 -1.526 9.165 1.00 49.66 259 SER A CA 1
ATOM 2045 C C . SER A 1 259 ? 11.078 -2.113 7.953 1.00 49.66 259 SER A C 1
ATOM 2047 O O . SER A 1 259 ? 11.460 -1.860 6.807 1.00 49.66 259 SER A O 1
ATOM 2049 N N . THR A 1 260 ? 10.029 -2.899 8.193 1.00 61.88 260 THR A N 1
ATOM 2050 C CA . THR A 1 260 ? 9.176 -3.370 7.097 1.00 61.88 260 THR A CA 1
ATOM 2051 C C . THR A 1 260 ? 8.472 -2.178 6.442 1.00 61.88 260 THR A C 1
ATOM 2053 O O . THR A 1 260 ? 8.187 -1.174 7.092 1.00 61.88 260 THR A O 1
ATOM 2056 N N . ILE A 1 261 ? 8.153 -2.282 5.148 1.00 60.00 261 ILE A N 1
ATOM 2057 C CA . ILE A 1 261 ? 7.354 -1.264 4.442 1.00 60.00 261 ILE A CA 1
ATOM 2058 C C . ILE A 1 261 ? 6.051 -0.967 5.212 1.00 60.00 261 ILE A C 1
ATOM 2060 O O . ILE A 1 261 ? 5.616 0.178 5.294 1.00 60.00 261 ILE A O 1
ATOM 2064 N N . ILE A 1 262 ? 5.472 -1.990 5.847 1.00 59.06 262 ILE A N 1
ATOM 2065 C CA . ILE A 1 262 ? 4.272 -1.871 6.678 1.00 59.06 262 ILE A CA 1
ATOM 2066 C C . ILE A 1 262 ? 4.530 -1.014 7.926 1.00 59.06 262 ILE A C 1
ATOM 2068 O O . ILE A 1 262 ? 3.714 -0.147 8.221 1.00 59.06 262 ILE A O 1
ATOM 2072 N 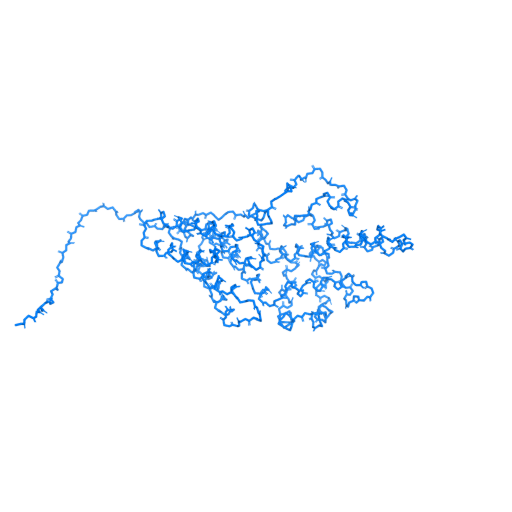N . GLU A 1 263 ? 5.651 -1.196 8.630 1.00 61.59 263 GLU A N 1
ATOM 2073 C CA . GLU A 1 263 ? 6.026 -0.358 9.783 1.00 61.59 263 GLU A CA 1
ATOM 2074 C C . GLU A 1 263 ? 6.256 1.102 9.383 1.00 61.59 263 GLU A C 1
ATOM 2076 O O . GLU A 1 263 ? 5.789 2.017 10.063 1.00 61.59 263 GLU A O 1
ATOM 2081 N N . LEU A 1 264 ? 6.943 1.319 8.258 1.00 60.50 264 LEU A N 1
ATOM 2082 C CA . LEU A 1 264 ? 7.197 2.657 7.730 1.00 60.50 264 LEU A CA 1
ATOM 2083 C C . LEU A 1 264 ? 5.887 3.367 7.373 1.00 60.50 264 LEU A C 1
ATOM 2085 O O . LEU A 1 264 ? 5.692 4.524 7.746 1.00 60.50 264 LEU A O 1
ATOM 2089 N N . TYR A 1 265 ? 4.946 2.666 6.734 1.00 65.25 265 TYR A N 1
ATOM 2090 C CA . TYR A 1 265 ? 3.620 3.223 6.479 1.00 65.25 265 TYR A CA 1
ATOM 2091 C C . TYR A 1 265 ? 2.808 3.406 7.751 1.00 65.25 265 TYR A C 1
ATOM 2093 O O . TYR A 1 265 ? 2.180 4.448 7.908 1.00 65.25 265 TYR A O 1
ATOM 2101 N N . GLY A 1 266 ? 2.858 2.460 8.688 1.00 63.62 266 GLY A N 1
ATOM 2102 C CA . GLY A 1 266 ? 2.218 2.588 9.995 1.00 63.62 266 GLY A CA 1
ATOM 2103 C C . GLY A 1 266 ? 2.608 3.887 10.703 1.00 63.62 266 GLY A C 1
ATOM 2104 O O . GLY A 1 266 ? 1.741 4.564 11.250 1.00 63.62 266 GLY A O 1
ATOM 2105 N N . ALA A 1 267 ? 3.880 4.288 10.606 1.00 61.28 267 ALA A N 1
ATOM 2106 C CA . ALA A 1 267 ? 4.388 5.530 11.186 1.00 61.28 267 ALA A CA 1
ATOM 2107 C C . ALA A 1 267 ? 3.894 6.812 10.486 1.00 61.28 267 ALA A C 1
ATOM 2109 O O . ALA A 1 267 ? 3.796 7.853 11.136 1.00 61.28 267 ALA A O 1
ATOM 2110 N N . LEU A 1 268 ? 3.572 6.760 9.188 1.00 64.56 268 LEU A N 1
ATOM 2111 C CA . LEU A 1 268 ? 3.056 7.914 8.435 1.00 64.56 268 LEU A CA 1
ATOM 2112 C C . LEU A 1 268 ? 1.541 8.105 8.577 1.00 64.56 268 LEU A C 1
ATOM 2114 O O . LEU A 1 268 ? 1.019 9.193 8.320 1.00 64.56 268 LEU A O 1
ATOM 2118 N N . ARG A 1 269 ? 0.812 7.066 8.990 1.00 75.31 269 ARG A N 1
ATOM 2119 C CA . ARG A 1 269 ? -0.649 7.110 9.085 1.00 75.31 269 ARG A CA 1
ATOM 2120 C C . ARG A 1 269 ? -1.097 8.002 10.238 1.00 75.31 269 ARG A C 1
ATOM 2122 O O . ARG A 1 269 ? -0.638 7.898 11.372 1.00 75.31 269 ARG A O 1
ATOM 2129 N N . SER A 1 270 ? -2.075 8.860 9.959 1.00 76.50 270 SER A N 1
ATOM 2130 C CA . SER A 1 270 ? -2.723 9.655 11.004 1.00 76.50 270 SER A CA 1
ATOM 2131 C C . SER A 1 270 ? -3.635 8.762 11.858 1.00 76.50 270 SER A C 1
ATOM 2133 O O . SER A 1 270 ? -4.592 8.201 11.314 1.00 76.50 270 SER A O 1
ATOM 2135 N N . PRO A 1 271 ? -3.415 8.653 13.183 1.00 80.00 271 PRO A N 1
ATOM 2136 C CA . PRO A 1 271 ? -4.211 7.776 14.032 1.00 80.00 271 PRO A CA 1
ATOM 2137 C C . PRO A 1 271 ? -5.671 8.235 14.106 1.00 80.00 271 PRO A C 1
ATOM 2139 O O . PRO A 1 271 ? -5.977 9.430 14.212 1.00 80.00 271 PRO A O 1
ATOM 2142 N N . ILE A 1 272 ? -6.589 7.269 14.098 1.00 89.81 272 ILE A N 1
ATOM 2143 C CA . ILE A 1 272 ? -8.024 7.526 14.217 1.00 89.81 272 ILE A CA 1
ATOM 2144 C C . ILE A 1 272 ? -8.347 7.972 15.643 1.00 89.81 272 ILE A C 1
ATOM 2146 O O . ILE A 1 272 ? -8.195 7.220 16.603 1.00 89.81 272 ILE A O 1
ATOM 2150 N N . GLN A 1 273 ? -8.847 9.200 15.782 1.00 90.69 273 GLN A N 1
ATOM 2151 C CA . GLN A 1 273 ? -9.279 9.723 17.076 1.00 90.69 273 GLN A CA 1
ATOM 2152 C C . GLN A 1 273 ? -10.568 9.021 17.519 1.00 90.69 273 GLN A C 1
ATOM 2154 O O . GLN A 1 273 ? -11.630 9.213 16.923 1.00 90.69 273 GLN A O 1
ATOM 2159 N N . VAL A 1 274 ? -10.485 8.209 18.566 1.00 91.06 274 VAL A N 1
ATOM 2160 C CA . VAL A 1 274 ? -11.631 7.482 19.120 1.00 91.06 274 VAL A CA 1
ATOM 2161 C C . VAL A 1 274 ? -12.679 8.455 19.666 1.00 91.06 274 VAL A C 1
ATOM 2163 O O . VAL A 1 274 ? -12.366 9.429 20.348 1.00 91.06 274 VAL A O 1
ATOM 2166 N N . ASN A 1 275 ? -13.945 8.182 19.365 1.00 90.94 275 ASN A N 1
ATOM 2167 C CA . ASN A 1 275 ? -15.101 8.877 19.921 1.00 90.94 275 ASN A CA 1
ATOM 2168 C C . ASN A 1 275 ? -16.325 7.950 19.893 1.00 90.94 275 ASN A C 1
ATOM 2170 O O . ASN A 1 275 ? -16.258 6.845 19.360 1.00 90.94 275 ASN A O 1
ATOM 2174 N N . SER A 1 276 ? -17.451 8.410 20.433 1.00 90.81 276 SER A N 1
ATOM 2175 C CA . SER A 1 276 ? -18.651 7.584 20.584 1.00 90.81 276 SER A CA 1
ATOM 2176 C C . SER A 1 276 ? -19.346 7.211 19.260 1.00 90.81 276 SER A C 1
ATOM 2178 O O . SER A 1 276 ? -20.131 6.269 19.214 1.00 90.81 276 SER A O 1
ATOM 2180 N N . GLU A 1 277 ? -19.050 7.903 18.150 1.00 93.44 277 GLU A N 1
ATOM 2181 C CA . GLU A 1 277 ? -19.548 7.520 16.824 1.00 93.44 277 GLU A CA 1
ATOM 2182 C C . GLU A 1 277 ? -18.729 6.377 16.209 1.00 93.44 277 GLU A C 1
ATOM 2184 O O . GLU A 1 277 ? -19.311 5.468 15.614 1.00 93.44 277 GLU A O 1
ATOM 2189 N N . VAL A 1 278 ? -17.397 6.430 16.330 1.00 93.88 278 VAL A N 1
ATOM 2190 C CA . VAL A 1 278 ? -16.485 5.457 15.698 1.00 93.88 278 VAL A CA 1
ATOM 2191 C C . VAL A 1 278 ? -16.132 4.275 16.596 1.00 93.88 278 VAL A C 1
ATOM 2193 O O . VAL A 1 278 ? -15.757 3.240 16.073 1.00 93.88 278 VAL A O 1
ATOM 2196 N N . GLY A 1 279 ? -16.293 4.397 17.914 1.00 93.88 279 GLY A N 1
ATOM 2197 C CA . GLY A 1 279 ? -16.052 3.317 18.870 1.00 93.88 279 GLY A CA 1
ATOM 2198 C C . GLY A 1 279 ? -14.612 3.210 19.364 1.00 93.88 279 GLY A C 1
ATOM 2199 O O . GLY A 1 279 ? -13.668 3.704 18.744 1.00 93.88 279 GLY A O 1
ATOM 2200 N N . THR A 1 280 ? -14.448 2.535 20.503 1.00 94.12 280 THR A N 1
ATOM 2201 C CA . THR A 1 280 ? -13.163 2.363 21.201 1.00 94.12 280 THR A CA 1
ATOM 2202 C C . THR A 1 280 ? -12.147 1.569 20.382 1.00 94.12 280 THR A C 1
ATOM 2204 O O . THR A 1 280 ? -10.961 1.887 20.399 1.00 94.12 280 THR A O 1
ATOM 2207 N N . CYS A 1 281 ? -12.605 0.569 19.627 1.00 95.00 281 CYS A N 1
ATOM 2208 C CA . CYS A 1 281 ? -11.733 -0.326 18.862 1.00 95.00 281 CYS A CA 1
ATOM 2209 C C . CYS A 1 281 ? -11.403 0.180 17.449 1.00 95.00 281 CYS A C 1
ATOM 2211 O O . CYS A 1 281 ? -10.680 -0.496 16.719 1.00 95.00 281 CYS A O 1
ATOM 2213 N N . ALA A 1 282 ? -11.883 1.371 17.066 1.00 93.88 282 ALA A N 1
ATOM 2214 C CA . ALA A 1 282 ? -11.791 1.890 15.702 1.00 93.88 282 ALA A CA 1
ATOM 2215 C C . ALA A 1 282 ? -10.362 1.923 15.146 1.00 93.88 282 ALA A C 1
ATOM 2217 O O . ALA A 1 282 ? -10.151 1.535 14.003 1.00 93.88 282 ALA A O 1
ATOM 2218 N N . SER A 1 283 ? -9.382 2.370 15.942 1.00 92.38 283 SER A N 1
ATOM 2219 C CA . SER A 1 283 ? -7.992 2.490 15.480 1.00 92.38 283 SER A CA 1
ATOM 2220 C C . SER A 1 283 ? -7.374 1.129 15.155 1.00 92.38 283 SER A C 1
ATOM 2222 O O . SER A 1 283 ? -6.751 0.979 14.111 1.00 92.38 283 SER A O 1
ATOM 2224 N N . ILE A 1 284 ? -7.587 0.131 16.020 1.00 92.12 284 ILE A N 1
ATOM 2225 C CA . ILE A 1 284 ? -7.039 -1.225 15.853 1.00 92.12 284 ILE A CA 1
ATOM 2226 C C . ILE A 1 284 ? -7.723 -1.927 14.677 1.00 92.12 284 ILE A C 1
ATOM 2228 O O . ILE A 1 284 ? -7.077 -2.560 13.847 1.00 92.12 284 ILE A O 1
ATOM 2232 N N . VAL A 1 285 ? -9.046 -1.790 14.581 1.00 93.44 285 VAL A N 1
ATOM 2233 C CA . VAL A 1 285 ? -9.835 -2.378 13.496 1.00 93.44 285 VAL A CA 1
ATOM 2234 C C . VAL A 1 285 ? -9.482 -1.756 12.144 1.00 93.44 285 VAL A C 1
ATOM 2236 O O . VAL A 1 285 ? -9.400 -2.466 11.145 1.00 93.44 285 VAL A O 1
ATOM 2239 N N . ASP A 1 286 ? -9.261 -0.443 12.093 1.00 92.19 286 ASP A N 1
ATOM 2240 C CA . ASP A 1 286 ? -8.829 0.240 10.876 1.00 92.19 286 ASP A CA 1
ATOM 2241 C C . ASP A 1 286 ? -7.424 -0.192 10.434 1.00 92.19 286 ASP A C 1
ATOM 2243 O O . ASP A 1 286 ? -7.183 -0.384 9.242 1.00 92.19 286 ASP A O 1
ATOM 2247 N N . GLU A 1 287 ? -6.512 -0.404 11.384 1.00 88.88 287 GLU A N 1
ATOM 2248 C CA . GLU A 1 287 ? -5.193 -0.970 11.112 1.00 88.88 287 GLU A CA 1
ATOM 2249 C C . GLU A 1 287 ? -5.284 -2.397 10.567 1.00 88.88 287 GLU A C 1
ATOM 2251 O O . GLU A 1 287 ? -4.667 -2.708 9.547 1.00 88.88 287 GLU A O 1
ATOM 2256 N N . PHE A 1 288 ? -6.139 -3.233 11.158 1.00 89.50 288 PHE A N 1
ATOM 2257 C CA . PHE A 1 288 ? -6.389 -4.569 10.630 1.00 89.50 288 PHE A CA 1
ATOM 2258 C C . PHE A 1 288 ? -6.963 -4.515 9.210 1.00 89.50 288 PHE A C 1
ATOM 2260 O O . PHE A 1 288 ? -6.534 -5.257 8.327 1.00 89.50 288 PHE A O 1
ATOM 2267 N N . ALA A 1 289 ? -7.901 -3.598 8.966 1.00 90.38 289 ALA A N 1
ATOM 2268 C CA . ALA A 1 289 ? -8.502 -3.408 7.656 1.00 90.38 289 ALA A CA 1
ATOM 2269 C C . ALA A 1 289 ? -7.509 -2.944 6.599 1.00 90.38 289 ALA A C 1
ATOM 2271 O O . ALA A 1 289 ? -7.590 -3.402 5.459 1.00 90.38 289 ALA A O 1
ATOM 2272 N N . PHE A 1 290 ? -6.576 -2.068 6.966 1.00 86.81 290 PHE A N 1
ATOM 2273 C CA . PHE A 1 290 ? -5.466 -1.682 6.107 1.00 86.81 290 PHE A CA 1
ATOM 2274 C C . PHE A 1 290 ? -4.650 -2.914 5.708 1.00 86.81 290 PHE A C 1
ATOM 2276 O O . PHE A 1 290 ? -4.585 -3.234 4.527 1.00 86.81 290 PHE A O 1
ATOM 2283 N N . ILE A 1 291 ? -4.151 -3.676 6.678 1.00 81.19 291 ILE A N 1
ATOM 2284 C CA . ILE A 1 291 ? -3.289 -4.836 6.417 1.00 81.19 291 ILE A CA 1
ATOM 2285 C C . ILE A 1 291 ? -3.998 -5.895 5.572 1.00 81.19 291 ILE A C 1
ATOM 2287 O O . ILE A 1 291 ? -3.445 -6.371 4.588 1.00 81.19 291 ILE A O 1
ATOM 2291 N N . VAL A 1 292 ? -5.249 -6.232 5.894 1.00 82.69 292 VAL A N 1
ATOM 2292 C CA . VAL A 1 292 ? -6.041 -7.197 5.113 1.00 82.69 292 VAL A CA 1
ATOM 2293 C C . VAL A 1 292 ? -6.282 -6.709 3.683 1.00 82.69 292 VAL A C 1
ATOM 2295 O O . VAL A 1 292 ? -6.299 -7.523 2.762 1.00 82.69 292 VAL A O 1
ATOM 2298 N N . SER A 1 293 ? -6.458 -5.399 3.485 1.00 80.31 293 SER A N 1
ATOM 2299 C CA . SER A 1 293 ? -6.644 -4.824 2.147 1.00 80.31 293 SER A CA 1
ATOM 2300 C C . SER A 1 293 ? -5.348 -4.829 1.325 1.00 80.31 293 SER A C 1
ATOM 2302 O O . SER A 1 293 ? -5.421 -4.997 0.113 1.00 80.31 293 SER A O 1
ATOM 2304 N N . GLU A 1 294 ? -4.189 -4.671 1.974 1.00 74.62 294 GLU A N 1
ATOM 2305 C CA . GLU A 1 294 ? -2.855 -4.642 1.345 1.00 74.62 294 GLU A CA 1
ATOM 2306 C C . GLU A 1 294 ? -2.236 -6.047 1.171 1.00 74.62 294 GLU A C 1
ATOM 2308 O O . GLU A 1 294 ? -1.374 -6.254 0.317 1.00 74.62 294 GLU A O 1
ATOM 2313 N N . ASN A 1 295 ? -2.688 -7.048 1.942 1.00 62.22 295 ASN A N 1
ATOM 2314 C CA . ASN A 1 295 ? -2.165 -8.427 1.988 1.00 62.22 295 ASN A CA 1
ATOM 2315 C C . ASN A 1 295 ? -2.353 -9.258 0.699 1.00 62.22 295 ASN A C 1
ATOM 2317 O O . ASN A 1 295 ? -2.181 -10.476 0.695 1.00 62.22 295 ASN A O 1
ATOM 2321 N N . THR A 1 296 ? -2.584 -8.606 -0.437 1.00 50.12 296 THR A N 1
ATOM 2322 C CA . THR A 1 296 ? -2.164 -9.119 -1.747 1.00 50.12 296 THR A CA 1
ATOM 2323 C C . THR A 1 296 ? -0.639 -9.322 -1.863 1.00 50.12 296 THR A C 1
ATOM 2325 O O . THR A 1 296 ? -0.186 -9.907 -2.845 1.00 50.12 296 THR A O 1
ATOM 2328 N N . ILE A 1 297 ? 0.162 -8.904 -0.871 1.00 43.34 297 ILE A N 1
ATOM 2329 C CA . ILE A 1 297 ? 1.629 -9.008 -0.873 1.00 43.34 297 ILE A CA 1
ATOM 2330 C C . ILE A 1 297 ? 2.097 -10.224 -0.051 1.00 43.34 297 ILE A C 1
ATOM 2332 O O . ILE A 1 297 ? 2.131 -10.230 1.177 1.00 43.34 297 ILE A O 1
ATOM 2336 N N . SER A 1 298 ? 2.489 -11.272 -0.772 1.00 39.66 298 SER A N 1
ATOM 2337 C CA . SER A 1 298 ? 2.849 -12.625 -0.329 1.00 39.66 298 SER A CA 1
ATOM 2338 C C . SER A 1 298 ? 4.148 -12.758 0.497 1.00 39.66 298 SER A C 1
ATOM 2340 O O . SER A 1 298 ? 4.964 -13.638 0.213 1.00 39.66 298 SER A O 1
ATOM 2342 N N . SER A 1 299 ? 4.394 -11.909 1.498 1.00 47.38 299 SER A N 1
ATOM 2343 C CA . SER A 1 299 ? 5.607 -12.003 2.330 1.00 47.38 299 SER A CA 1
ATOM 2344 C C . SER A 1 299 ? 5.309 -12.528 3.742 1.00 47.38 299 SER A C 1
ATOM 2346 O O . SER A 1 299 ? 4.426 -12.033 4.434 1.00 47.38 299 SER A O 1
ATOM 2348 N N . SER A 1 300 ? 6.064 -13.543 4.182 1.00 49.12 300 SER A N 1
ATOM 2349 C CA . SER A 1 300 ? 5.936 -14.194 5.501 1.00 49.12 300 SER A CA 1
ATOM 2350 C C . SER A 1 300 ? 5.878 -13.238 6.711 1.00 49.12 300 SER A C 1
ATO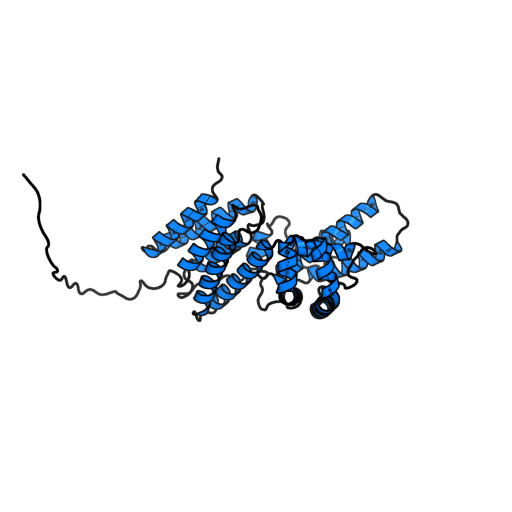M 2352 O O . SER A 1 300 ? 5.124 -13.548 7.633 1.00 49.12 300 SER A O 1
ATOM 2354 N N . PRO A 1 301 ? 6.604 -12.098 6.754 1.00 55.75 301 PRO A N 1
ATOM 2355 C CA . PRO A 1 301 ? 6.517 -11.164 7.882 1.00 55.75 301 PRO A CA 1
ATOM 2356 C C . PRO A 1 301 ? 5.139 -10.509 8.030 1.00 55.75 301 PRO A C 1
ATOM 2358 O O . PRO A 1 301 ? 4.711 -10.212 9.142 1.00 55.75 301 PRO A O 1
ATOM 2361 N N . ALA A 1 302 ? 4.408 -10.328 6.926 1.00 68.06 302 ALA A N 1
ATOM 2362 C CA . ALA A 1 302 ? 3.085 -9.716 6.964 1.00 68.06 302 ALA A CA 1
ATOM 2363 C C . ALA A 1 302 ? 2.084 -10.581 7.744 1.00 68.06 302 ALA A C 1
ATOM 2365 O O . ALA A 1 302 ? 1.179 -10.056 8.384 1.00 68.06 302 ALA A O 1
ATOM 2366 N N . TYR A 1 303 ? 2.264 -11.902 7.750 1.00 74.69 303 TYR A N 1
ATOM 2367 C CA . TYR A 1 303 ? 1.333 -12.836 8.372 1.00 74.69 303 TYR A CA 1
ATOM 2368 C C . TYR A 1 303 ? 1.325 -12.766 9.904 1.00 74.69 303 TYR A C 1
ATOM 2370 O O . TYR A 1 303 ? 0.257 -12.681 10.508 1.00 74.69 303 TYR A O 1
ATOM 2378 N N . GLU A 1 304 ? 2.505 -12.771 10.534 1.00 78.81 304 GLU A N 1
ATOM 2379 C CA . GLU A 1 304 ? 2.626 -12.691 11.997 1.00 78.81 304 GLU A CA 1
ATOM 2380 C C . GLU A 1 304 ? 2.065 -11.366 12.519 1.00 78.81 304 GLU A C 1
ATOM 2382 O O . GLU A 1 304 ? 1.253 -11.364 13.445 1.00 78.81 304 GLU A O 1
ATOM 2387 N N . TYR A 1 305 ? 2.408 -10.262 11.851 1.00 80.94 305 TYR A N 1
ATOM 2388 C CA . TYR A 1 305 ? 1.885 -8.936 12.170 1.00 80.94 305 TYR A CA 1
ATOM 2389 C C . TYR A 1 305 ? 0.362 -8.846 11.972 1.00 80.94 305 TYR A C 1
ATOM 2391 O O . TYR A 1 305 ? -0.359 -8.321 12.822 1.00 80.94 305 TYR A O 1
ATOM 2399 N N . THR A 1 306 ? -0.165 -9.443 10.894 1.00 82.19 306 THR A N 1
ATOM 2400 C CA . THR A 1 306 ? -1.618 -9.535 10.655 1.00 82.19 306 THR A CA 1
ATOM 2401 C C . THR A 1 306 ? -2.322 -10.276 11.791 1.00 82.19 306 THR A C 1
ATOM 2403 O O . THR A 1 306 ? -3.366 -9.832 12.273 1.00 82.19 306 THR A O 1
ATOM 2406 N N . LEU A 1 307 ? -1.755 -11.402 12.239 1.00 86.56 307 LEU A N 1
ATOM 2407 C CA . LEU A 1 307 ? -2.315 -12.202 13.324 1.00 86.56 307 LEU A CA 1
ATOM 2408 C C . LEU A 1 307 ? -2.272 -11.457 14.666 1.00 86.56 307 LEU A C 1
ATOM 2410 O O . LEU A 1 307 ? -3.229 -11.544 15.436 1.00 86.56 307 LEU A O 1
ATOM 2414 N N . GLU A 1 308 ? -1.191 -10.731 14.952 1.00 89.25 308 GLU A N 1
ATOM 2415 C CA . GLU A 1 308 ? -1.068 -9.891 16.148 1.00 89.25 308 GLU A CA 1
ATOM 2416 C C . GLU A 1 308 ? -2.167 -8.825 16.194 1.00 89.25 308 GLU A C 1
ATOM 2418 O O . GLU A 1 308 ? -2.908 -8.728 17.173 1.00 89.25 308 GLU A O 1
ATOM 2423 N N . ILE A 1 309 ? -2.351 -8.084 15.104 1.00 89.88 309 ILE A N 1
ATOM 2424 C CA . ILE A 1 309 ? -3.358 -7.022 15.040 1.00 89.88 309 ILE A CA 1
ATOM 2425 C C . ILE A 1 309 ? -4.779 -7.580 15.095 1.00 89.88 309 ILE A C 1
ATOM 2427 O O . ILE A 1 309 ? -5.647 -7.007 15.759 1.00 89.88 309 ILE A O 1
ATOM 2431 N N . CYS A 1 310 ? -5.014 -8.739 14.481 1.00 92.44 310 CYS A N 1
ATOM 2432 C CA . CYS A 1 310 ? -6.286 -9.436 14.603 1.00 92.44 310 CYS A CA 1
ATOM 2433 C C . CYS A 1 310 ? -6.596 -9.798 16.069 1.00 92.44 310 CYS A C 1
ATOM 2435 O O . CYS A 1 310 ? -7.704 -9.546 16.548 1.00 92.44 310 CYS A O 1
ATOM 2437 N N . LYS A 1 311 ? -5.610 -10.313 16.820 1.00 94.75 311 LYS A N 1
ATOM 2438 C CA . LYS A 1 311 ? -5.757 -10.603 18.258 1.00 94.75 311 LYS A CA 1
ATOM 2439 C C . LYS A 1 311 ? -6.007 -9.337 19.076 1.00 94.75 311 LYS A C 1
ATOM 2441 O O . LYS A 1 311 ? -6.901 -9.343 19.917 1.00 94.75 311 LYS A O 1
ATOM 2446 N N . ASN A 1 312 ? -5.319 -8.238 18.771 1.00 95.06 312 ASN A N 1
ATOM 2447 C CA . ASN A 1 312 ? -5.562 -6.949 19.423 1.00 95.06 312 ASN A CA 1
ATOM 2448 C C . ASN A 1 312 ? -7.008 -6.463 19.213 1.00 95.06 312 ASN A C 1
ATOM 2450 O O . ASN A 1 312 ? -7.610 -5.898 20.128 1.00 95.06 312 ASN A O 1
ATOM 2454 N N . ALA A 1 313 ? -7.601 -6.708 18.036 1.00 95.12 313 ALA A N 1
ATOM 2455 C CA . ALA A 1 313 ? -9.009 -6.398 17.787 1.00 95.12 313 ALA A CA 1
ATOM 2456 C C . ALA A 1 313 ? -9.943 -7.267 18.650 1.00 95.12 313 ALA A C 1
ATOM 2458 O O . ALA A 1 313 ? -10.876 -6.741 19.262 1.00 95.12 313 ALA A O 1
ATOM 2459 N N . VAL A 1 314 ? -9.673 -8.575 18.745 1.00 96.69 314 VAL A N 1
ATOM 2460 C CA . VAL A 1 314 ? -10.419 -9.508 19.613 1.00 96.69 314 VAL A CA 1
ATOM 2461 C C . VAL A 1 314 ? -10.356 -9.063 21.076 1.00 96.69 314 VAL A C 1
ATOM 2463 O O . VAL A 1 314 ? -11.395 -8.941 21.726 1.00 96.69 314 VAL A O 1
ATOM 2466 N N . ASP A 1 315 ? -9.159 -8.767 21.579 1.00 96.88 315 ASP A N 1
ATOM 2467 C CA . ASP A 1 315 ? -8.939 -8.337 22.961 1.00 96.88 315 ASP A CA 1
ATOM 2468 C C . ASP A 1 315 ? -9.620 -6.997 23.254 1.00 96.88 315 ASP A C 1
ATOM 2470 O O . ASP A 1 315 ? -10.246 -6.836 24.307 1.00 96.88 315 ASP A O 1
ATOM 2474 N N . CYS A 1 316 ? -9.585 -6.060 22.301 1.00 96.56 316 CYS A N 1
ATOM 2475 C CA . CYS A 1 316 ? -10.288 -4.790 22.430 1.00 96.56 316 CYS A CA 1
ATOM 2476 C C . CYS A 1 316 ? -11.794 -5.000 22.617 1.00 96.56 316 CYS A C 1
ATOM 2478 O O . CYS A 1 316 ? -12.363 -4.480 23.578 1.00 96.56 316 CYS A O 1
ATOM 2480 N N . TYR A 1 317 ? -12.441 -5.800 21.765 1.00 95.69 317 TYR A N 1
ATOM 2481 C CA . TYR A 1 317 ? -13.876 -6.057 21.896 1.00 95.69 317 TYR A CA 1
ATOM 2482 C C . TYR A 1 317 ? -14.215 -6.841 23.171 1.00 95.69 317 TYR A C 1
ATOM 2484 O O . TYR A 1 317 ? -15.160 -6.474 23.870 1.00 95.69 317 TYR A O 1
ATOM 2492 N N . ASN A 1 318 ? -13.412 -7.840 23.550 1.00 95.25 318 ASN A N 1
ATOM 2493 C CA . ASN A 1 318 ? -13.590 -8.552 24.821 1.00 95.25 318 ASN A CA 1
ATOM 2494 C C . ASN A 1 318 ? -13.542 -7.606 26.032 1.00 95.25 318 ASN A C 1
ATOM 2496 O O . ASN A 1 318 ? -14.299 -7.784 26.987 1.00 95.25 318 ASN A O 1
ATOM 2500 N N . SER A 1 319 ? -12.700 -6.568 25.989 1.00 95.06 319 SER A N 1
ATOM 2501 C CA . SER A 1 319 ? -12.573 -5.597 27.085 1.00 95.06 319 SER A CA 1
ATOM 2502 C C . SER A 1 319 ? -13.818 -4.725 27.307 1.00 95.06 319 SER A C 1
ATOM 2504 O O . SER A 1 319 ? -13.965 -4.141 28.381 1.00 95.06 319 SER A O 1
ATOM 2506 N N . LEU A 1 320 ? -14.733 -4.644 26.330 1.00 93.94 320 LEU A N 1
ATOM 2507 C CA . LEU A 1 320 ? -15.937 -3.808 26.421 1.00 93.94 320 LEU A CA 1
ATOM 2508 C C . LEU A 1 320 ? -17.084 -4.466 27.204 1.00 93.94 320 LEU A C 1
ATOM 2510 O O . LEU A 1 320 ? -18.025 -3.767 27.583 1.00 93.94 320 LEU A O 1
ATOM 2514 N N . GLY A 1 321 ? -17.028 -5.785 27.424 1.00 88.88 321 GLY A N 1
ATOM 2515 C CA . GLY A 1 321 ? -17.878 -6.509 28.379 1.00 88.88 321 GLY A CA 1
ATOM 2516 C C . GLY A 1 321 ? -19.388 -6.532 28.102 1.00 88.88 321 GLY A C 1
ATOM 2517 O O . GLY A 1 321 ? -20.156 -6.776 29.029 1.00 88.88 321 GLY A O 1
ATOM 2518 N N . ASN A 1 322 ? -19.833 -6.263 26.871 1.00 89.69 322 ASN A N 1
ATOM 2519 C CA . ASN A 1 322 ? -21.248 -6.332 26.487 1.00 89.69 322 ASN A CA 1
ATOM 2520 C C . ASN A 1 322 ? -21.487 -7.373 25.381 1.00 89.69 322 ASN A C 1
ATOM 2522 O O . ASN A 1 322 ? -20.573 -7.701 24.628 1.00 89.69 322 ASN A O 1
ATOM 2526 N N . GLU A 1 323 ? -22.727 -7.860 25.266 1.00 91.62 323 GLU A N 1
ATOM 2527 C CA . GLU A 1 323 ? -23.116 -8.953 24.356 1.00 91.62 323 GLU A CA 1
ATOM 2528 C C . GLU A 1 323 ? -22.720 -8.684 22.896 1.00 91.62 323 GLU A C 1
ATOM 2530 O O . GLU A 1 323 ? -22.146 -9.544 22.231 1.00 91.62 323 GLU A O 1
ATOM 2535 N N . THR A 1 324 ? -22.940 -7.462 22.407 1.00 90.88 324 THR A N 1
ATOM 2536 C CA . THR A 1 324 ? -22.566 -7.077 21.040 1.00 90.88 324 THR A CA 1
ATOM 2537 C C . THR A 1 324 ? -21.048 -7.089 20.846 1.00 90.88 324 THR A C 1
ATOM 2539 O O . THR A 1 324 ? -20.566 -7.523 19.802 1.00 90.88 324 THR A O 1
ATOM 2542 N N . ALA A 1 325 ? -20.267 -6.662 21.841 1.00 93.56 325 ALA A N 1
ATOM 2543 C CA . ALA A 1 325 ? -18.811 -6.728 21.769 1.00 93.56 325 ALA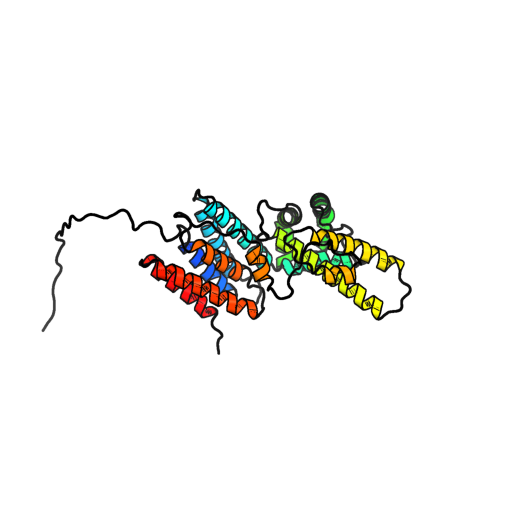 A CA 1
ATOM 2544 C C . ALA A 1 325 ? -18.310 -8.180 21.784 1.00 93.56 325 ALA A C 1
ATOM 2546 O O . ALA A 1 325 ? -17.392 -8.514 21.041 1.00 93.56 325 ALA A O 1
ATOM 2547 N N . GLU A 1 326 ? -18.945 -9.069 22.551 1.00 93.19 326 GLU A N 1
ATOM 2548 C CA . GLU A 1 326 ? -18.626 -10.501 22.525 1.00 93.19 326 GLU A CA 1
ATOM 2549 C C . GLU A 1 326 ? -18.901 -11.136 21.151 1.00 93.19 326 GLU A C 1
ATOM 2551 O O . GLU A 1 326 ? -18.115 -11.959 20.676 1.00 93.19 326 GLU A O 1
ATOM 2556 N N . GLU A 1 327 ? -19.995 -10.761 20.480 1.00 92.56 327 GLU A N 1
ATOM 2557 C CA . GLU A 1 327 ? -20.284 -11.203 19.107 1.00 92.56 327 GLU A CA 1
ATOM 2558 C C . GLU A 1 327 ? -19.242 -10.694 18.102 1.00 92.56 327 GLU A C 1
ATOM 2560 O O . GLU A 1 327 ? -18.802 -11.439 17.216 1.00 92.56 327 GLU A O 1
ATOM 2565 N N . MET A 1 328 ? -18.799 -9.445 18.264 1.00 93.75 328 MET A N 1
ATOM 2566 C CA . MET A 1 328 ? -17.724 -8.869 17.458 1.00 93.75 328 MET A CA 1
ATOM 2567 C C . MET A 1 328 ? -16.406 -9.607 17.687 1.00 93.75 328 MET A C 1
ATOM 2569 O O . MET A 1 328 ? -15.790 -10.055 16.721 1.00 93.75 328 MET A O 1
ATOM 2573 N N . ALA A 1 329 ? -16.009 -9.827 18.942 1.00 95.62 329 ALA A N 1
ATOM 2574 C CA . ALA A 1 329 ? -14.801 -10.569 19.290 1.00 95.62 329 ALA A CA 1
ATOM 2575 C C . ALA A 1 329 ? -14.802 -11.984 18.685 1.00 95.62 329 ALA A C 1
ATOM 2577 O O . ALA A 1 329 ? -13.807 -12.395 18.091 1.00 95.62 329 ALA A O 1
ATOM 2578 N N . LYS A 1 330 ? -15.934 -12.704 18.742 1.00 94.44 330 LYS A N 1
ATOM 2579 C CA . LYS A 1 330 ? -16.094 -14.018 18.087 1.00 94.44 330 LYS A CA 1
ATOM 2580 C C . LYS A 1 330 ? -15.931 -13.935 16.569 1.00 94.44 330 LYS A C 1
ATOM 2582 O O . LYS A 1 330 ? -15.309 -14.811 15.972 1.00 94.44 330 LYS A O 1
ATOM 2587 N N . SER A 1 331 ? -16.475 -12.890 15.948 1.00 92.62 331 SER A N 1
ATOM 2588 C CA . SER A 1 331 ? -16.363 -12.677 14.502 1.00 92.62 331 SER A CA 1
ATOM 2589 C C . SER A 1 331 ? -14.916 -12.412 14.080 1.00 92.62 331 SER A C 1
ATOM 2591 O O . SER A 1 331 ? -14.454 -13.011 13.113 1.00 92.62 331 SER A O 1
ATOM 2593 N N . TYR A 1 332 ? -14.181 -11.579 14.824 1.00 93.75 332 TYR A N 1
ATOM 2594 C CA . TYR A 1 332 ? -12.754 -11.345 14.581 1.00 93.75 332 TYR A CA 1
ATOM 2595 C C . TYR A 1 332 ? -11.914 -12.589 14.850 1.00 93.75 332 TYR A C 1
ATOM 2597 O O . TYR A 1 332 ? -11.053 -12.905 14.040 1.00 93.75 332 TYR A O 1
ATOM 2605 N N . LEU A 1 333 ? -12.206 -13.350 15.908 1.00 93.88 333 LEU A N 1
ATOM 2606 C CA . LEU A 1 333 ? -11.501 -14.597 16.201 1.00 93.88 333 LEU A CA 1
ATOM 2607 C C . LEU A 1 333 ? -11.604 -15.590 15.034 1.00 93.88 333 LEU A C 1
ATOM 2609 O O . LEU A 1 333 ? -10.591 -16.131 14.603 1.00 93.88 333 LEU A O 1
ATOM 2613 N N . ALA A 1 334 ? -12.796 -15.739 14.446 1.00 91.12 334 ALA A N 1
ATOM 2614 C CA . ALA A 1 334 ? -12.995 -16.579 13.265 1.00 91.12 334 ALA A CA 1
ATOM 2615 C C . ALA A 1 334 ? -12.213 -16.094 12.027 1.00 91.12 334 ALA A C 1
ATOM 2617 O O . ALA A 1 334 ? -11.891 -16.897 11.151 1.00 91.12 334 ALA A O 1
ATOM 2618 N N . ILE A 1 335 ? -11.916 -14.792 11.932 1.00 89.69 335 ILE A N 1
ATOM 2619 C CA . ILE A 1 335 ? -11.016 -14.245 10.910 1.00 89.69 335 ILE A CA 1
ATOM 2620 C C . ILE A 1 335 ? -9.562 -14.588 11.263 1.00 89.69 335 ILE A C 1
ATOM 2622 O O . ILE A 1 335 ? -8.836 -15.075 10.400 1.00 89.69 335 ILE A O 1
ATOM 2626 N N . CYS A 1 336 ? -9.146 -14.387 12.519 1.00 90.50 336 CYS A N 1
ATOM 2627 C CA . CYS A 1 336 ? -7.785 -14.678 12.978 1.00 90.50 336 CYS A CA 1
ATOM 2628 C C . CYS A 1 336 ? -7.412 -16.152 12.773 1.00 90.50 336 CYS A C 1
ATOM 2630 O O . CYS A 1 336 ? -6.278 -16.448 12.408 1.00 90.50 336 CYS A O 1
ATOM 2632 N N . ASP A 1 337 ? -8.362 -17.071 12.960 1.00 87.38 337 ASP A N 1
ATOM 2633 C CA . ASP A 1 337 ? -8.150 -18.512 12.785 1.00 87.38 337 ASP A CA 1
ATOM 2634 C C . ASP A 1 337 ? -7.763 -18.897 11.346 1.00 87.38 337 ASP A C 1
ATOM 2636 O O . ASP A 1 337 ? -7.086 -19.902 11.142 1.00 87.38 337 ASP A O 1
ATOM 2640 N N . ARG A 1 338 ? -8.111 -18.078 10.342 1.00 81.81 338 ARG A N 1
ATOM 2641 C CA . ARG A 1 338 ? -7.671 -18.269 8.944 1.00 81.81 338 ARG A CA 1
ATOM 2642 C C . ARG A 1 338 ? -6.204 -17.904 8.731 1.00 81.81 338 ARG A C 1
ATOM 2644 O O . ARG A 1 338 ? -5.589 -18.384 7.787 1.00 81.81 338 ARG A O 1
ATOM 2651 N N . TYR A 1 339 ? -5.660 -17.080 9.624 1.00 76.56 339 TYR A N 1
ATOM 2652 C CA . TYR A 1 339 ? -4.250 -16.716 9.698 1.00 76.56 339 TYR A CA 1
ATOM 2653 C C . TYR A 1 339 ? -3.500 -17.542 10.754 1.00 76.56 339 TYR A C 1
ATOM 2655 O O . TYR A 1 339 ? -2.458 -17.120 11.254 1.00 76.56 339 TYR A O 1
ATOM 2663 N N . GLN A 1 340 ? -3.964 -18.742 11.106 1.00 73.69 340 GLN A N 1
ATOM 2664 C CA . GLN A 1 340 ? -3.120 -19.696 11.829 1.00 73.69 340 GLN A CA 1
ATOM 2665 C C . GLN A 1 340 ? -2.377 -20.589 10.834 1.00 73.69 340 GLN A C 1
ATOM 2667 O O . GLN A 1 340 ? -3.011 -21.117 9.921 1.00 73.69 340 GLN A O 1
ATOM 2672 N N . PRO A 1 341 ? -1.039 -20.742 10.943 1.00 63.78 341 PRO A N 1
ATOM 2673 C CA . PRO A 1 341 ? -0.305 -21.636 10.056 1.00 63.78 341 PRO A CA 1
ATOM 2674 C C . PRO A 1 341 ? -0.938 -23.025 10.133 1.00 63.78 341 PRO A C 1
ATOM 2676 O O . PRO A 1 341 ? -1.011 -23.612 11.214 1.00 63.78 341 PRO A O 1
ATOM 2679 N N . THR A 1 342 ? -1.415 -23.551 9.007 1.00 60.78 342 THR A N 1
ATOM 2680 C CA . THR A 1 342 ? -1.752 -24.971 8.926 1.00 60.78 342 THR A CA 1
ATOM 2681 C C . THR A 1 342 ? -0.440 -25.732 9.082 1.00 60.78 342 THR A C 1
ATOM 2683 O O . THR A 1 342 ? 0.437 -25.597 8.227 1.00 60.78 342 THR A O 1
ATOM 2686 N N . GLY A 1 343 ? -0.270 -26.411 10.219 1.00 39.81 343 GLY A N 1
ATOM 2687 C CA . GLY A 1 343 ? 0.950 -27.153 10.550 1.00 39.81 343 GLY A CA 1
ATOM 2688 C C . GLY A 1 343 ? 1.276 -28.299 9.602 1.00 39.81 343 GLY A C 1
ATOM 2689 O O . GLY A 1 343 ? 0.400 -28.689 8.795 1.00 39.81 343 GLY A O 1
#

Solvent-accessible surface area (backbone atoms only — not comparable to full-atom values): 19830 Å² total; per-residue (Å²): 135,87,82,82,88,83,92,80,81,92,78,90,80,91,79,89,75,92,81,93,82,82,87,85,53,59,63,21,80,46,48,70,45,47,52,52,35,51,51,47,51,70,62,48,71,77,59,86,67,77,74,53,61,72,57,50,52,53,46,50,55,30,48,51,53,36,33,52,49,26,64,75,48,83,51,72,43,27,51,49,50,25,51,50,48,48,26,49,45,54,38,48,55,39,53,60,35,47,35,61,67,34,48,54,51,56,57,51,35,61,73,47,61,93,73,31,76,42,96,51,65,73,73,51,78,51,37,68,60,26,37,54,26,49,64,71,35,43,66,35,54,54,49,48,31,64,74,76,26,57,70,59,23,30,54,49,44,70,75,41,42,67,56,56,41,45,42,73,30,49,85,66,84,90,45,54,58,60,34,53,37,44,48,52,54,35,54,50,41,54,52,48,52,54,50,50,54,55,50,57,56,49,56,76,76,41,97,62,96,54,66,67,62,56,49,52,55,50,49,54,51,40,54,41,50,54,53,39,60,74,37,93,65,38,89,68,59,54,68,60,46,25,75,73,61,68,46,76,65,69,98,77,76,90,77,72,94,77,69,49,72,65,55,57,48,59,72,53,43,78,78,59,64,69,44,58,64,52,2,72,52,41,48,48,48,50,51,39,50,48,51,66,66,58,58,83,57,94,48,77,73,56,49,59,55,50,36,52,39,33,49,52,38,24,53,47,26,53,72,66,76,42,74,70,30,47,54,48,19,53,54,39,45,64,51,36,60,73,61,48,82,83,126

Mean predicted aligned error: 10.97 Å